Protein AF-A0A2H9MEK3-F1 (afdb_monomer)

Solvent-accessible surface area (backbone atoms only — not comparable to full-atom values): 10047 Å² total; per-residue (Å²): 112,54,37,85,66,70,74,26,97,44,92,45,76,77,47,48,49,65,56,54,52,48,36,37,76,71,59,50,30,42,83,40,35,39,54,101,48,94,55,72,46,79,42,62,62,46,59,66,55,47,40,49,56,51,48,37,62,76,56,44,46,90,82,44,76,76,56,66,80,78,45,44,64,59,45,53,51,47,50,50,54,45,50,34,47,51,52,35,48,52,49,12,59,76,68,72,34,44,62,18,39,34,80,84,64,74,40,65,19,35,20,17,42,100,83,71,46,55,53,28,38,35,44,64,42,96,46,74,73,57,72,67,58,52,49,55,51,49,63,70,39,66,91,53,63,53,48,39,35,36,38,21,69,50,76,68,94,50,90,86,45,47,58,33,28,66,69,57,47,52,51,54,55,59,62,68,78,106

Nearest PDB structures (foldseek):
  3pp8-assembly1_A-2  TM=6.101E-01  e=1.746E+00  Salmonella enterica subsp. enterica serovar Typhimurium str. LT2
  5bqf-assembly1_A  TM=6.161E-01  e=1.864E+00  Rhizobium etli CFN 42
  6oxn-assembly1_A-2  TM=5.758E-01  e=3.823E+00  Escherichia coli BL21(DE3)
  6p35-assembly1_A  TM=5.798E-01  e=4.650E+00  Escherichia coli BL21(DE3)
  7jqj-assembly1_A-2  TM=5.704E-01  e=5.655E+00  Escherichia coli BL21(DE3)

Foldseek 3Di:
DCVVVVNFVDPDPVSCVVVLVVCCVVQQWPWAAAAPDGDTDIDGNDLVVQLVVVCCVVVVVVVPDDDCVVSVVVNVVSVQLNVLQVLQVLVLVLVVFGWHAYVQVHFSTFTAHPVSATAETEAEDAEADDPVVVVVQCVSCVVHDHQAEYEYCDDDDDPRYHYHYPVNSVVSSVVSVD

Structure (mmCIF, N/CA/C/O backbone):
data_AF-A0A2H9MEK3-F1
#
_entry.id   AF-A0A2H9MEK3-F1
#
loop_
_atom_site.group_PDB
_atom_site.id
_atom_site.type_symbol
_atom_site.label_atom_id
_atom_site.label_alt_id
_atom_site.label_comp_id
_atom_site.label_asym_id
_atom_site.label_entity_id
_atom_site.label_seq_id
_atom_site.pdbx_PDB_ins_code
_atom_site.Cartn_x
_atom_site.Cartn_y
_atom_site.Cartn_z
_atom_site.occupancy
_atom_site.B_iso_or_equiv
_atom_site.auth_seq_id
_atom_site.auth_comp_id
_atom_site.auth_asym_id
_atom_site.auth_atom_id
_atom_site.pdbx_PDB_model_num
ATOM 1 N N . ILE A 1 1 ? 16.215 10.269 -24.065 1.00 68.31 1 ILE A N 1
ATOM 2 C CA . ILE A 1 1 ? 15.892 8.936 -24.655 1.00 68.31 1 ILE A CA 1
ATOM 3 C C . ILE A 1 1 ? 14.553 8.935 -25.402 1.00 68.31 1 ILE A C 1
ATOM 5 O O . ILE A 1 1 ? 14.537 8.578 -26.572 1.00 68.31 1 ILE A O 1
ATOM 9 N N . LEU A 1 2 ? 13.427 9.317 -24.784 1.00 77.56 2 LEU A N 1
ATOM 10 C CA . LEU A 1 2 ? 12.122 9.309 -25.475 1.00 77.56 2 LEU A CA 1
ATOM 11 C C . LEU A 1 2 ? 12.021 10.384 -26.568 1.00 77.56 2 LEU A C 1
ATOM 13 O O . LEU A 1 2 ? 11.589 10.089 -27.680 1.00 77.56 2 LEU A O 1
ATOM 17 N N . TYR A 1 3 ? 12.473 11.608 -26.273 1.00 80.19 3 TYR A N 1
ATOM 18 C CA . TYR A 1 3 ? 12.490 12.711 -27.239 1.00 80.19 3 TYR A CA 1
ATOM 19 C C . TYR A 1 3 ? 13.433 12.420 -28.412 1.00 80.19 3 TYR A C 1
ATOM 21 O O . TYR A 1 3 ? 13.043 12.527 -29.567 1.00 80.19 3 TYR A O 1
ATOM 29 N N . SER A 1 4 ? 14.639 11.924 -28.118 1.00 80.06 4 SER A N 1
ATOM 30 C CA . SER A 1 4 ? 15.622 11.514 -29.131 1.00 80.06 4 SER A CA 1
ATOM 31 C C . SER A 1 4 ? 15.146 10.366 -30.033 1.00 80.06 4 SER A C 1
ATOM 33 O O . SER A 1 4 ? 15.709 10.165 -31.100 1.00 80.06 4 SER A O 1
ATOM 35 N N . ARG A 1 5 ? 14.121 9.608 -29.618 1.00 83.06 5 ARG A N 1
ATOM 36 C CA . ARG A 1 5 ? 13.461 8.565 -30.423 1.00 83.06 5 ARG A CA 1
ATOM 37 C C . ARG A 1 5 ? 12.185 9.064 -31.122 1.00 83.06 5 ARG A C 1
ATOM 39 O O . ARG A 1 5 ? 11.463 8.257 -31.694 1.00 83.06 5 ARG A O 1
ATOM 46 N N . GLY A 1 6 ? 11.870 10.360 -31.043 1.00 81.00 6 GLY A N 1
ATOM 47 C CA . GLY A 1 6 ? 10.673 10.963 -31.644 1.00 81.00 6 GLY A CA 1
ATOM 48 C C . GLY A 1 6 ? 9.351 10.570 -30.975 1.00 81.00 6 GLY A C 1
ATOM 49 O O . GLY A 1 6 ? 8.287 10.841 -31.521 1.00 81.00 6 GLY A O 1
ATOM 50 N N . LEU A 1 7 ? 9.395 9.929 -29.800 1.00 80.75 7 LEU A N 1
ATOM 51 C CA . LEU A 1 7 ? 8.204 9.397 -29.124 1.00 80.75 7 LEU A CA 1
ATOM 52 C C . LEU A 1 7 ? 7.459 10.446 -28.296 1.00 80.75 7 LEU A C 1
ATOM 54 O O . LEU A 1 7 ? 6.284 10.263 -27.985 1.00 80.75 7 LEU A O 1
ATOM 58 N N . ILE A 1 8 ? 8.131 11.531 -27.914 1.00 84.50 8 ILE A N 1
ATOM 59 C CA . ILE A 1 8 ? 7.522 12.671 -27.225 1.00 84.50 8 ILE A CA 1
ATOM 60 C C . ILE A 1 8 ? 7.881 13.960 -27.968 1.00 84.50 8 ILE A C 1
ATOM 62 O O . ILE A 1 8 ? 8.991 14.069 -28.485 1.00 84.50 8 ILE A O 1
ATOM 66 N N . PRO A 1 9 ? 6.979 14.954 -28.003 1.00 78.06 9 PRO A N 1
ATOM 67 C CA . PRO A 1 9 ? 7.183 16.177 -28.779 1.00 78.06 9 PRO A CA 1
ATOM 68 C C . PRO A 1 9 ? 8.167 17.162 -28.133 1.00 78.06 9 PRO A C 1
ATOM 70 O O . PRO A 1 9 ? 8.595 18.112 -28.781 1.00 78.06 9 PRO A O 1
ATOM 73 N N . LYS A 1 10 ? 8.488 16.987 -26.844 1.00 82.81 10 LYS A N 1
ATOM 74 C CA . LYS A 1 10 ? 9.391 17.852 -26.073 1.00 82.81 10 LYS A CA 1
ATOM 75 C C . LYS A 1 10 ? 10.203 17.014 -25.100 1.00 82.81 10 LYS A C 1
ATOM 77 O O . LYS A 1 10 ? 9.652 16.091 -24.503 1.00 82.81 10 LYS A O 1
ATOM 82 N N . ASP A 1 11 ? 11.466 17.373 -24.894 1.00 82.19 11 ASP A N 1
ATOM 83 C CA . ASP A 1 11 ? 12.324 16.761 -23.874 1.00 82.19 11 ASP A CA 1
ATOM 84 C C . ASP A 1 11 ? 12.017 17.337 -22.484 1.00 82.19 11 ASP A C 1
ATOM 86 O O . ASP A 1 11 ? 12.783 18.093 -21.890 1.00 82.19 11 ASP A O 1
ATOM 90 N N . SER A 1 12 ? 10.805 17.071 -22.001 1.00 81.75 12 SER A N 1
ATOM 91 C CA . SER A 1 12 ? 10.325 17.546 -20.708 1.00 81.75 12 SER A CA 1
ATOM 92 C C . SER A 1 12 ? 9.387 16.528 -20.073 1.00 81.75 12 SER A C 1
ATOM 94 O O . SER A 1 12 ? 8.646 15.823 -20.761 1.00 81.75 12 SER A O 1
ATOM 96 N N . ALA A 1 13 ? 9.340 16.501 -18.738 1.00 76.94 13 ALA A N 1
ATOM 97 C CA . ALA A 1 13 ? 8.423 15.631 -17.996 1.00 76.94 13 ALA A CA 1
ATOM 98 C C . ALA A 1 13 ? 6.953 15.830 -18.418 1.00 76.94 13 ALA A C 1
ATOM 100 O O . ALA A 1 13 ? 6.182 14.874 -18.490 1.00 76.94 13 ALA A O 1
ATOM 101 N N . SER A 1 14 ? 6.571 17.060 -18.784 1.00 80.94 14 SER A N 1
ATOM 102 C CA . SER A 1 14 ? 5.235 17.380 -19.303 1.00 80.94 14 SER A CA 1
ATOM 103 C C . SER A 1 14 ? 4.887 16.663 -20.612 1.00 80.94 14 SER A C 1
ATOM 105 O O . SER A 1 14 ? 3.713 16.381 -20.838 1.00 80.94 14 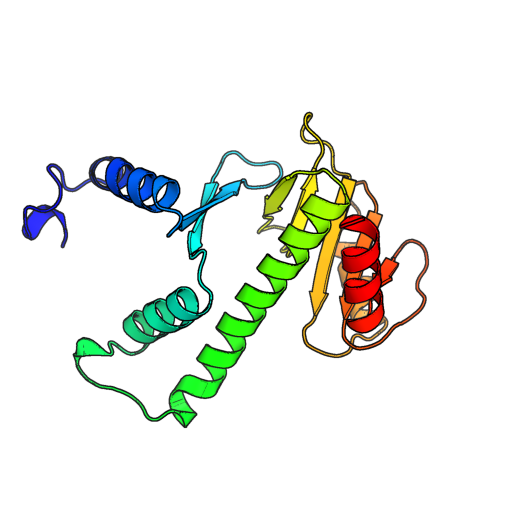SER A O 1
ATOM 107 N N . GLY A 1 15 ? 5.877 16.312 -21.439 1.00 82.00 15 GLY A N 1
ATOM 108 C CA . GLY A 1 15 ? 5.675 15.516 -22.651 1.00 82.00 15 GLY A CA 1
ATOM 109 C C . GLY A 1 15 ? 5.297 14.060 -22.365 1.00 82.00 15 GLY A C 1
ATOM 110 O O . GLY A 1 15 ? 4.666 13.422 -23.202 1.00 82.00 15 GLY A O 1
ATOM 111 N N . VAL A 1 16 ? 5.623 13.546 -21.174 1.00 85.75 16 VAL A N 1
ATOM 112 C CA . VAL A 1 16 ? 5.370 12.152 -20.767 1.00 85.75 16 VAL A CA 1
ATOM 113 C C . VAL A 1 16 ? 4.009 11.993 -20.073 1.00 85.75 16 VAL A C 1
ATOM 115 O O . VAL A 1 16 ? 3.385 10.937 -20.161 1.00 85.75 16 VAL A O 1
ATOM 118 N N . VAL A 1 17 ? 3.497 13.053 -19.435 1.00 87.88 17 VAL A N 1
ATOM 119 C CA . VAL A 1 17 ? 2.231 13.035 -18.671 1.00 87.88 17 VAL A CA 1
ATOM 120 C C . VAL A 1 17 ? 1.041 12.435 -19.444 1.00 87.88 17 VAL A C 1
ATOM 122 O O . VAL A 1 17 ? 0.320 11.630 -18.850 1.00 87.88 17 VAL A O 1
ATOM 125 N N . PRO A 1 18 ? 0.797 12.758 -20.733 1.00 89.50 18 PRO A N 1
ATOM 126 C CA . PRO A 1 18 ? -0.311 12.159 -21.480 1.00 89.50 18 PRO A CA 1
ATOM 127 C C . PRO A 1 18 ? -0.211 10.632 -21.590 1.00 89.50 18 PRO A C 1
ATOM 129 O O . PRO A 1 18 ? -1.222 9.944 -21.465 1.00 89.50 18 PRO A O 1
ATOM 132 N N . TYR A 1 19 ? 1.001 10.096 -21.753 1.00 90.88 19 TYR A N 1
ATOM 133 C CA . TYR A 1 19 ? 1.240 8.656 -21.843 1.00 90.88 19 TYR A CA 1
ATOM 134 C C . TYR A 1 19 ? 0.957 7.964 -20.514 1.00 90.88 19 TYR A C 1
ATOM 136 O O . TYR A 1 19 ? 0.247 6.964 -20.490 1.00 90.88 19 TYR A O 1
ATOM 144 N N . ILE A 1 20 ? 1.416 8.539 -19.399 1.00 92.00 20 ILE A N 1
ATOM 145 C CA . ILE A 1 20 ? 1.108 8.019 -18.059 1.00 92.00 20 ILE A CA 1
ATOM 146 C C . ILE A 1 20 ? -0.405 8.002 -17.820 1.00 92.00 20 ILE A C 1
ATOM 148 O O . ILE A 1 20 ? -0.944 6.989 -17.382 1.00 92.00 20 ILE A O 1
ATOM 152 N N . LYS A 1 21 ? -1.121 9.073 -18.188 1.00 93.25 21 LYS A N 1
ATOM 153 C CA . LYS A 1 21 ? -2.590 9.116 -18.090 1.00 93.25 21 LYS A CA 1
ATOM 154 C C . LYS A 1 21 ? -3.269 8.044 -18.939 1.00 93.25 21 LYS A C 1
ATOM 156 O O . LYS A 1 21 ? -4.263 7.472 -18.499 1.00 93.25 21 LYS A O 1
ATOM 161 N N . ASN A 1 22 ? -2.757 7.764 -20.136 1.00 95.38 22 ASN A N 1
ATOM 162 C CA . ASN A 1 22 ? -3.277 6.682 -20.972 1.00 95.38 22 ASN A CA 1
ATOM 163 C C . ASN A 1 22 ? -3.055 5.320 -20.308 1.00 95.38 22 ASN A C 1
ATOM 165 O O . ASN A 1 22 ? -3.996 4.540 -20.219 1.00 95.38 22 ASN A O 1
ATOM 169 N N . LEU A 1 23 ? -1.865 5.067 -19.756 1.00 95.50 23 LEU A N 1
ATOM 170 C CA . LEU A 1 23 ? -1.574 3.834 -19.018 1.00 95.50 23 LEU A CA 1
ATOM 171 C C . LEU A 1 23 ? -2.473 3.665 -17.783 1.00 95.50 23 LEU A C 1
ATOM 173 O O . LEU A 1 23 ? -2.901 2.548 -17.497 1.00 95.50 23 LEU A O 1
ATOM 177 N N . VAL A 1 24 ? -2.802 4.756 -17.083 1.00 96.31 24 VAL A N 1
ATOM 178 C CA . VAL A 1 24 ? -3.781 4.737 -15.983 1.00 96.31 24 VAL A CA 1
ATOM 179 C C . VAL A 1 24 ? -5.178 4.388 -16.496 1.00 96.31 24 VAL A C 1
ATOM 181 O O . VAL A 1 24 ? -5.818 3.481 -15.973 1.00 96.31 24 VAL A O 1
ATOM 184 N N . LYS A 1 25 ? -5.646 5.047 -17.564 1.00 96.25 25 LYS A N 1
ATOM 185 C CA . LYS A 1 25 ? -6.959 4.762 -18.176 1.00 96.25 25 LYS A CA 1
ATOM 186 C C . LYS A 1 25 ? -7.081 3.328 -18.694 1.00 96.25 25 LYS A C 1
ATOM 188 O O . LYS A 1 25 ? -8.165 2.762 -18.652 1.00 96.25 25 LYS A O 1
ATOM 193 N N . MET A 1 26 ? -5.983 2.757 -19.180 1.00 96.31 26 MET A N 1
ATOM 194 C CA . MET A 1 26 ? -5.913 1.370 -19.644 1.00 96.31 26 MET A CA 1
ATOM 195 C C . MET A 1 26 ? -5.855 0.351 -18.497 1.00 96.31 26 MET A C 1
ATOM 197 O O . MET A 1 26 ? -5.894 -0.846 -18.761 1.00 96.31 26 MET A O 1
ATOM 201 N N . GLY A 1 27 ? -5.726 0.792 -17.240 1.00 94.00 27 GLY A N 1
ATOM 202 C CA . GLY A 1 27 ? -5.586 -0.102 -16.088 1.00 94.00 27 GLY A CA 1
ATOM 203 C C . GLY A 1 27 ? -4.216 -0.780 -15.992 1.00 94.00 27 GLY A C 1
ATOM 204 O O . GLY A 1 27 ? -4.083 -1.805 -15.331 1.00 94.00 27 GLY A O 1
ATOM 205 N N . ILE A 1 28 ? -3.190 -0.230 -16.651 1.00 94.88 28 ILE A N 1
ATOM 206 C CA . ILE A 1 28 ? -1.802 -0.709 -16.544 1.00 94.88 28 ILE A CA 1
ATOM 207 C C . ILE A 1 28 ? -1.137 -0.090 -15.313 1.00 94.88 28 ILE A C 1
ATOM 209 O O . ILE A 1 28 ? -0.453 -0.780 -14.551 1.00 94.88 28 ILE A O 1
ATOM 213 N N . LEU A 1 29 ? -1.364 1.211 -15.117 1.00 95.94 29 LEU A N 1
ATOM 214 C CA . LEU A 1 29 ? -0.941 1.959 -13.940 1.00 95.94 29 LEU A CA 1
ATOM 215 C C . LEU A 1 29 ? -2.139 2.299 -13.051 1.00 95.94 29 LEU A C 1
ATOM 217 O O . LEU A 1 29 ? -3.256 2.476 -13.527 1.00 95.94 29 LEU A O 1
ATOM 221 N N . LYS A 1 30 ? -1.878 2.456 -11.758 1.00 94.00 30 LYS A N 1
ATOM 222 C CA . LYS A 1 30 ? -2.793 3.043 -10.780 1.00 94.00 30 LYS A CA 1
ATOM 223 C C . LYS A 1 30 ? -2.172 4.280 -10.150 1.00 94.00 30 LYS A C 1
ATOM 225 O O . LYS A 1 30 ? -0.956 4.350 -9.968 1.00 94.00 30 LYS A O 1
ATOM 230 N N . GLU A 1 31 ? -3.024 5.240 -9.818 1.00 94.56 31 GLU A N 1
ATOM 231 C CA . GLU A 1 31 ? -2.658 6.452 -9.089 1.00 94.56 31 GLU A CA 1
ATOM 232 C C . GLU A 1 31 ? -2.883 6.246 -7.591 1.00 94.56 31 GLU A C 1
ATOM 234 O O . GLU A 1 31 ? -3.992 5.940 -7.157 1.00 94.56 31 GLU A O 1
ATOM 239 N N . VAL A 1 32 ? -1.844 6.474 -6.791 1.00 92.31 32 VAL A N 1
ATOM 240 C CA . VAL A 1 32 ? -1.916 6.450 -5.328 1.00 92.31 32 VAL A CA 1
ATOM 241 C C . VAL A 1 32 ? -1.568 7.836 -4.806 1.00 92.31 32 VAL A C 1
ATOM 243 O O . VAL A 1 32 ? -0.452 8.326 -4.979 1.00 92.31 32 VAL A O 1
ATOM 246 N N . LYS A 1 33 ? -2.537 8.505 -4.181 1.00 95.38 33 LYS A N 1
ATOM 247 C CA . LYS A 1 33 ? -2.335 9.845 -3.616 1.00 95.38 33 LYS A CA 1
ATOM 248 C C . LYS A 1 33 ? -1.500 9.782 -2.342 1.00 95.38 33 LYS A C 1
ATOM 250 O O . LYS A 1 33 ? -1.635 8.849 -1.550 1.00 95.38 33 LYS A O 1
ATOM 255 N N . LEU A 1 34 ? -0.694 10.814 -2.118 1.00 95.19 34 LEU A N 1
ATOM 256 C CA . LEU A 1 34 ? 0.043 10.973 -0.868 1.00 95.19 34 LEU A CA 1
ATOM 257 C C . LEU A 1 34 ? -0.880 11.431 0.266 1.00 95.19 34 LEU A C 1
ATOM 259 O O . LEU A 1 34 ? -1.777 12.250 0.063 1.00 95.19 34 LEU A O 1
ATOM 263 N N . TYR A 1 35 ? -0.646 10.921 1.471 1.00 94.62 35 TYR A N 1
ATOM 264 C CA . TYR A 1 35 ? -1.309 11.397 2.678 1.00 94.62 35 TYR A CA 1
ATOM 265 C C . TYR A 1 35 ? -0.697 12.726 3.142 1.00 94.62 35 TYR A C 1
ATOM 267 O O . TYR A 1 35 ? 0.523 12.881 3.171 1.00 94.62 35 TYR A O 1
ATOM 275 N N . GLY A 1 36 ? -1.542 13.702 3.491 1.00 89.12 36 GLY A N 1
ATOM 276 C CA . GLY A 1 36 ? -1.122 14.988 4.071 1.00 89.12 36 GLY A CA 1
ATOM 277 C C . GLY A 1 36 ? -0.294 15.905 3.157 1.00 89.12 36 GLY A C 1
ATOM 278 O O . GLY A 1 36 ? 0.061 17.009 3.564 1.00 89.12 36 GLY A O 1
ATOM 279 N N . LYS A 1 37 ? 0.013 15.485 1.924 1.00 88.56 37 LYS A N 1
ATOM 280 C CA . LYS A 1 37 ? 0.836 16.224 0.958 1.00 88.56 37 LYS A CA 1
ATOM 281 C C . LYS A 1 37 ? 0.173 16.200 -0.417 1.00 88.56 37 LYS A C 1
ATOM 283 O O . LYS A 1 37 ? -0.523 15.253 -0.773 1.00 88.56 37 LYS A O 1
ATOM 288 N N . LYS A 1 38 ? 0.412 17.236 -1.224 1.00 88.38 38 LYS A N 1
ATOM 289 C CA . LYS A 1 38 ? 0.030 17.214 -2.642 1.00 88.38 38 LYS A CA 1
ATOM 290 C C . LYS A 1 38 ? 0.989 16.287 -3.388 1.00 88.38 38 LYS A C 1
ATOM 292 O O . LYS A 1 38 ? 2.195 16.491 -3.331 1.00 88.38 38 LYS A O 1
ATOM 297 N N . GLY A 1 39 ? 0.461 15.293 -4.092 1.00 90.19 39 GLY A N 1
ATOM 298 C CA . GLY A 1 39 ? 1.267 14.395 -4.913 1.00 90.19 39 GLY A CA 1
ATOM 299 C C . GLY A 1 39 ? 0.554 13.089 -5.231 1.00 90.19 39 GLY A C 1
ATOM 300 O O . GLY A 1 39 ? -0.388 12.692 -4.540 1.00 90.19 39 GLY A O 1
ATOM 301 N N . ILE A 1 40 ? 1.009 12.445 -6.302 1.00 92.31 40 ILE A N 1
ATOM 302 C CA . ILE A 1 40 ? 0.523 11.152 -6.779 1.00 92.31 40 ILE A CA 1
ATOM 303 C C . ILE A 1 40 ? 1.746 10.294 -7.086 1.00 92.31 40 ILE A C 1
ATOM 305 O O . ILE A 1 40 ? 2.685 10.759 -7.731 1.00 92.31 40 ILE A O 1
ATOM 309 N N . ILE A 1 41 ? 1.715 9.048 -6.631 1.00 91.56 41 ILE A N 1
ATOM 310 C CA . ILE A 1 41 ? 2.629 7.991 -7.045 1.00 91.56 41 ILE A CA 1
ATOM 311 C C . ILE A 1 41 ? 1.896 7.132 -8.069 1.00 91.56 41 ILE A C 1
ATOM 313 O O . ILE A 1 41 ? 0.716 6.826 -7.895 1.00 91.56 41 ILE A O 1
ATOM 317 N N . TYR A 1 42 ? 2.599 6.718 -9.116 1.00 92.50 42 TYR A N 1
ATOM 318 C CA . TYR A 1 42 ? 2.088 5.738 -10.067 1.00 92.50 42 TYR A CA 1
ATOM 319 C C . TYR A 1 42 ? 2.667 4.369 -9.738 1.00 92.50 42 TYR A C 1
ATOM 321 O O . TYR A 1 42 ? 3.868 4.241 -9.503 1.00 92.50 42 TYR A O 1
ATOM 329 N N . ARG A 1 43 ? 1.817 3.346 -9.726 1.00 92.00 43 ARG A N 1
ATOM 330 C CA . ARG A 1 43 ? 2.228 1.953 -9.511 1.00 92.00 43 ARG A CA 1
ATOM 331 C C . ARG A 1 43 ? 1.673 1.069 -10.607 1.00 92.00 43 ARG A C 1
ATOM 333 O O . ARG A 1 43 ? 0.613 1.367 -11.148 1.00 92.00 43 ARG A O 1
ATOM 340 N N . MET A 1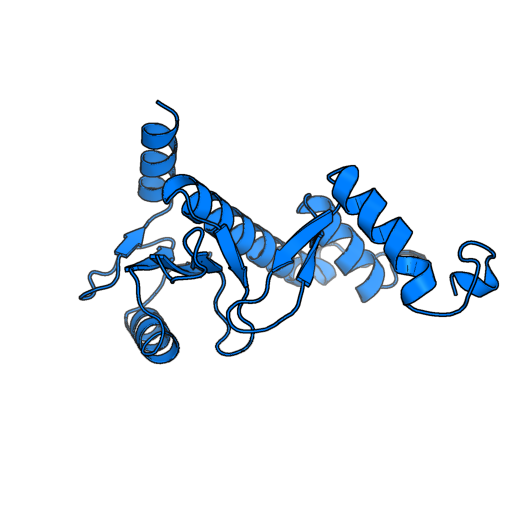 44 ? 2.363 -0.022 -10.921 1.00 94.56 44 MET A N 1
ATOM 341 C CA . MET A 1 44 ? 1.793 -1.042 -11.798 1.00 94.56 44 MET A CA 1
ATOM 342 C C . MET A 1 44 ? 0.607 -1.706 -11.100 1.00 94.56 44 MET A C 1
ATOM 344 O O . MET A 1 44 ? 0.640 -1.959 -9.896 1.00 94.56 44 MET A O 1
ATOM 348 N N . VAL A 1 45 ? -0.437 -2.006 -11.866 1.00 92.88 45 VAL A N 1
ATOM 349 C CA . VAL A 1 45 ? -1.577 -2.788 -11.370 1.00 92.88 45 VAL A CA 1
ATOM 350 C C . VAL A 1 45 ? -1.201 -4.267 -11.237 1.00 92.88 45 VAL A C 1
ATOM 352 O O . VAL A 1 45 ? -1.619 -4.930 -10.295 1.00 92.88 45 VAL A O 1
ATOM 355 N N . SER A 1 46 ? -0.375 -4.784 -12.153 1.00 93.00 46 SER A N 1
ATOM 356 C CA . SER A 1 46 ? 0.054 -6.187 -12.170 1.00 93.00 46 SER A CA 1
ATOM 357 C C . SER A 1 46 ? 1.343 -6.403 -11.364 1.00 93.00 46 SER A C 1
ATOM 359 O O . SER A 1 46 ? 2.379 -5.844 -11.740 1.00 93.00 46 SER A O 1
ATOM 361 N N . PRO A 1 47 ? 1.342 -7.282 -10.339 1.00 92.69 47 PRO A N 1
ATOM 362 C CA . PRO A 1 47 ? 2.558 -7.670 -9.622 1.00 92.69 47 PRO A CA 1
ATOM 363 C C . PRO A 1 47 ? 3.622 -8.293 -10.529 1.00 92.69 47 PRO A C 1
ATOM 365 O O . PRO A 1 47 ? 4.811 -8.051 -10.345 1.00 92.69 47 PRO A O 1
ATOM 368 N N . ILE A 1 48 ? 3.206 -9.060 -11.544 1.00 93.00 48 ILE A N 1
ATOM 369 C CA . ILE A 1 48 ? 4.130 -9.678 -12.506 1.00 93.00 48 ILE A CA 1
ATOM 370 C C . ILE A 1 48 ? 4.866 -8.592 -13.288 1.00 93.00 48 ILE A C 1
ATOM 372 O O . ILE A 1 48 ? 6.077 -8.684 -13.467 1.00 93.00 48 ILE A O 1
ATOM 376 N N . PHE A 1 49 ? 4.159 -7.540 -13.708 1.00 94.31 49 PHE A N 1
ATOM 377 C CA . PHE A 1 49 ? 4.798 -6.416 -14.381 1.00 94.31 49 PHE A CA 1
ATOM 378 C C . PHE A 1 49 ? 5.686 -5.608 -13.436 1.00 94.31 49 PHE A C 1
ATOM 380 O O . PHE A 1 49 ? 6.779 -5.233 -13.848 1.00 94.31 49 PHE A O 1
ATOM 387 N N . SER A 1 50 ? 5.282 -5.395 -12.178 1.00 94.94 50 SER A N 1
ATOM 388 C CA . SER A 1 50 ? 6.153 -4.769 -11.171 1.00 94.94 50 SER A CA 1
ATOM 389 C C . SER A 1 50 ? 7.480 -5.513 -11.043 1.00 94.94 50 SER A C 1
ATOM 391 O O . SER A 1 50 ? 8.539 -4.895 -11.099 1.00 94.94 50 SER A O 1
ATOM 393 N N . VAL A 1 51 ? 7.428 -6.843 -10.905 1.00 93.81 51 VAL A N 1
ATOM 394 C CA . VAL A 1 51 ? 8.624 -7.689 -10.806 1.00 93.81 51 VAL A CA 1
ATOM 395 C C . VAL A 1 51 ? 9.431 -7.617 -12.100 1.00 93.81 51 VAL A C 1
ATOM 397 O O . VAL A 1 51 ? 10.621 -7.323 -12.052 1.00 93.81 51 VAL A O 1
ATOM 400 N N . PHE A 1 52 ? 8.796 -7.841 -13.252 1.00 93.06 52 PHE A N 1
ATOM 401 C CA . PHE A 1 52 ? 9.475 -7.869 -14.545 1.00 93.06 52 PHE A CA 1
ATOM 402 C C . PHE A 1 52 ? 10.201 -6.558 -14.850 1.00 93.06 52 PHE A C 1
ATOM 404 O O . PHE A 1 52 ? 11.402 -6.584 -15.101 1.00 93.06 52 PHE A O 1
ATOM 411 N N . TYR A 1 53 ? 9.509 -5.417 -14.796 1.00 93.38 53 TYR A N 1
ATOM 412 C CA . TYR A 1 53 ? 10.122 -4.133 -15.134 1.00 93.38 53 TYR A CA 1
ATOM 413 C C . TYR A 1 53 ? 11.196 -3.729 -14.124 1.00 93.38 53 TYR A C 1
ATOM 415 O O . TYR A 1 53 ? 12.227 -3.206 -14.533 1.00 93.38 53 TYR A O 1
ATOM 423 N N . TYR A 1 54 ? 11.009 -4.035 -12.834 1.00 94.62 54 TYR A N 1
ATOM 424 C CA . TYR A 1 54 ? 12.047 -3.792 -11.834 1.00 94.62 54 TYR A CA 1
ATOM 425 C C . TYR A 1 54 ? 13.321 -4.599 -12.113 1.00 94.62 54 TYR A C 1
ATOM 427 O O . TYR A 1 54 ? 14.420 -4.055 -12.056 1.00 94.62 54 TYR A O 1
ATOM 435 N N . LEU A 1 55 ? 13.192 -5.897 -12.406 1.00 94.19 55 LEU A N 1
ATOM 436 C CA . LEU A 1 55 ? 14.345 -6.750 -12.701 1.00 94.19 55 LEU A CA 1
ATOM 437 C C . LEU A 1 55 ? 14.999 -6.375 -14.030 1.00 94.19 55 LEU A C 1
ATOM 439 O O . LEU A 1 55 ? 16.224 -6.353 -14.112 1.00 94.19 55 LEU A O 1
ATOM 443 N N . SER A 1 56 ? 14.186 -6.067 -15.043 1.00 93.56 56 SER A N 1
ATOM 444 C CA . SER A 1 56 ? 14.666 -5.674 -16.364 1.00 93.56 56 SER A CA 1
ATOM 445 C C . SER A 1 56 ? 15.548 -4.436 -16.294 1.00 93.56 56 SER A C 1
ATOM 447 O O . SER A 1 56 ? 16.576 -4.411 -16.961 1.00 93.56 56 SER A O 1
ATOM 449 N N . ASP A 1 57 ? 15.152 -3.450 -15.490 1.00 92.75 57 ASP A N 1
ATOM 450 C CA . ASP A 1 57 ? 15.918 -2.227 -15.248 1.00 92.75 57 ASP A CA 1
ATOM 451 C C . ASP A 1 57 ? 17.153 -2.507 -14.378 1.00 92.75 57 ASP A C 1
ATOM 453 O O . ASP A 1 57 ? 18.278 -2.235 -14.783 1.00 92.75 57 ASP A O 1
ATOM 457 N N . LYS A 1 58 ? 16.973 -3.159 -13.221 1.00 93.69 58 LYS A N 1
ATOM 458 C CA . LYS A 1 58 ? 18.057 -3.408 -12.256 1.00 93.69 58 LYS A CA 1
ATOM 459 C C . LYS A 1 58 ? 19.216 -4.242 -12.804 1.00 93.69 58 LYS A C 1
ATOM 461 O O . LYS A 1 58 ? 20.352 -4.044 -12.380 1.00 93.69 58 LYS A O 1
ATOM 466 N N . TYR A 1 59 ? 18.919 -5.231 -13.641 1.00 93.50 59 TYR A N 1
ATOM 467 C CA . TYR A 1 59 ? 19.911 -6.167 -14.175 1.00 93.50 59 TYR A CA 1
ATOM 468 C C . TYR A 1 59 ? 20.203 -5.944 -15.657 1.00 93.50 59 TYR A C 1
ATOM 470 O O . TYR A 1 59 ? 20.892 -6.770 -16.248 1.00 93.50 59 TYR A O 1
ATOM 478 N N . GLU A 1 60 ? 19.648 -4.882 -16.250 1.00 91.31 60 GLU A N 1
ATOM 479 C CA . GLU A 1 60 ? 19.766 -4.585 -17.678 1.00 91.31 60 GLU A CA 1
ATOM 480 C C . GLU A 1 60 ? 19.504 -5.840 -18.532 1.00 91.31 60 GLU A C 1
ATOM 482 O O . GLU A 1 60 ? 20.319 -6.257 -19.358 1.00 91.31 60 GLU A O 1
ATOM 487 N N . MET A 1 61 ? 18.351 -6.486 -18.301 1.00 89.44 61 MET A N 1
ATOM 488 C CA . MET A 1 61 ? 18.028 -7.808 -18.871 1.00 89.44 61 MET A CA 1
ATOM 489 C C . MET A 1 61 ? 17.985 -7.846 -20.408 1.00 89.44 61 MET A C 1
ATOM 491 O O . MET A 1 61 ? 17.846 -8.925 -20.994 1.00 89.44 61 MET A O 1
ATOM 495 N N . GLU A 1 62 ? 18.079 -6.681 -21.051 1.00 85.50 62 GLU A N 1
ATOM 496 C CA . GLU A 1 62 ? 18.303 -6.536 -22.485 1.00 85.50 62 GLU A CA 1
ATOM 497 C C . GLU A 1 62 ? 19.689 -7.041 -22.930 1.00 85.50 62 GLU A C 1
ATOM 499 O O . GLU A 1 62 ? 19.784 -7.613 -24.014 1.00 85.50 62 GLU A O 1
ATOM 504 N N . TYR A 1 63 ? 20.729 -6.917 -22.093 1.00 88.94 63 TYR A N 1
ATOM 505 C CA . TYR A 1 63 ? 22.095 -7.367 -22.401 1.00 88.94 63 TYR A CA 1
ATOM 506 C C . TYR A 1 63 ? 22.427 -8.735 -21.804 1.00 88.94 63 TYR A C 1
ATOM 508 O O . TYR A 1 63 ? 23.126 -9.529 -22.431 1.00 88.94 63 TYR A O 1
ATOM 516 N N . SER A 1 64 ? 21.950 -9.031 -20.592 1.00 86.44 64 SER A N 1
ATOM 517 C CA . SER A 1 64 ? 22.246 -10.294 -19.911 1.00 86.44 64 SER A CA 1
ATOM 518 C C . SER A 1 64 ? 21.136 -10.683 -18.946 1.00 86.44 64 SER A C 1
ATOM 520 O O . SER A 1 64 ? 20.616 -9.848 -18.216 1.00 86.44 64 SER A O 1
ATOM 522 N N . ARG A 1 65 ? 20.773 -11.969 -18.908 1.00 88.50 65 ARG A N 1
ATOM 523 C CA . ARG A 1 65 ? 19.784 -12.492 -17.956 1.00 88.50 65 ARG A CA 1
ATOM 524 C C . ARG A 1 65 ? 20.501 -13.246 -16.840 1.00 88.50 65 ARG A C 1
ATOM 526 O O . ARG A 1 65 ? 21.002 -14.342 -17.099 1.00 88.50 65 ARG A O 1
ATOM 533 N N . PRO A 1 66 ? 20.540 -12.704 -15.609 1.00 90.56 66 PRO A N 1
ATOM 534 C CA . PRO A 1 66 ? 21.092 -13.425 -14.474 1.00 90.56 66 PRO A CA 1
ATOM 535 C C . PRO A 1 66 ? 20.327 -14.724 -14.216 1.00 90.56 66 PRO A C 1
ATOM 537 O O . PRO A 1 66 ? 19.176 -14.891 -14.630 1.00 90.56 66 PRO A O 1
ATOM 540 N N . SER A 1 67 ? 20.948 -15.642 -13.478 1.00 94.00 67 SER A N 1
ATOM 541 C CA . SER A 1 67 ? 20.249 -16.835 -13.007 1.00 94.00 67 SER A CA 1
ATOM 542 C C . SER A 1 67 ? 19.112 -16.463 -12.050 1.00 94.00 67 SER A C 1
ATOM 544 O O . SER A 1 67 ? 19.126 -15.411 -11.402 1.00 94.00 67 SER A O 1
ATOM 546 N N . PHE A 1 68 ? 18.128 -17.357 -11.925 1.00 92.31 68 PHE A N 1
ATOM 547 C CA . PHE A 1 68 ? 17.014 -17.171 -10.995 1.00 92.31 68 PHE A CA 1
ATOM 548 C C . PHE A 1 68 ? 17.495 -16.889 -9.566 1.00 92.31 68 PHE A C 1
ATOM 550 O O . PHE A 1 68 ? 16.949 -16.005 -8.912 1.00 92.31 68 PHE A O 1
ATOM 557 N N . GLU A 1 69 ? 18.560 -17.552 -9.108 1.00 95.50 69 GLU A N 1
ATOM 558 C CA . GLU A 1 69 ? 19.040 -17.396 -7.731 1.00 95.50 69 GLU A CA 1
ATOM 559 C C . GLU A 1 69 ? 19.636 -16.022 -7.438 1.00 95.50 69 GLU A C 1
ATOM 561 O O . GLU A 1 69 ? 19.462 -15.513 -6.334 1.00 95.50 69 GLU A O 1
ATOM 566 N N . ILE A 1 70 ? 20.239 -15.370 -8.436 1.00 93.62 70 ILE A N 1
ATOM 567 C CA . ILE A 1 70 ? 20.696 -13.979 -8.311 1.00 93.62 70 ILE A CA 1
ATOM 568 C C . ILE A 1 70 ? 19.498 -13.026 -8.182 1.00 93.62 70 ILE A C 1
ATOM 570 O O . ILE A 1 70 ? 19.558 -12.031 -7.460 1.00 93.62 70 ILE A O 1
ATOM 574 N N . MET A 1 71 ? 18.397 -13.319 -8.880 1.00 94.75 71 MET A N 1
ATOM 575 C CA . MET A 1 71 ? 17.207 -1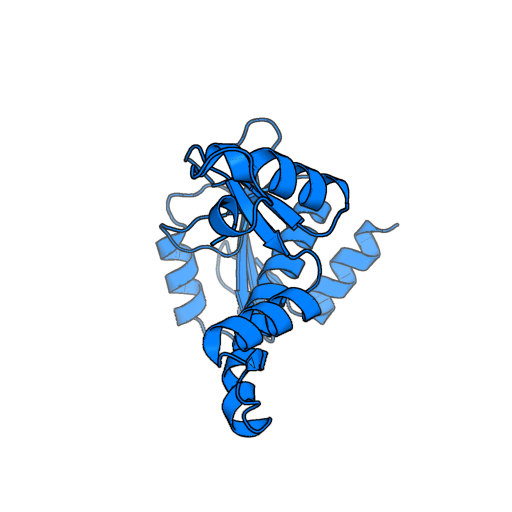2.461 -8.910 1.00 94.75 71 MET A CA 1
ATOM 576 C C . MET A 1 71 ? 16.225 -12.738 -7.769 1.00 94.75 71 MET A C 1
ATOM 578 O O . MET A 1 71 ? 15.403 -11.878 -7.449 1.00 94.75 71 MET A O 1
ATOM 582 N N . LYS A 1 72 ? 16.300 -13.918 -7.148 1.00 95.25 72 LYS A N 1
ATOM 583 C CA . LYS A 1 72 ? 15.317 -14.443 -6.194 1.00 95.25 72 LYS A CA 1
ATOM 584 C C . LYS A 1 72 ? 15.001 -13.484 -5.056 1.00 95.25 72 LYS A C 1
ATOM 586 O O . LYS A 1 72 ? 13.831 -13.267 -4.754 1.00 95.25 72 LYS A O 1
ATOM 591 N N . GLU A 1 73 ? 16.016 -12.873 -4.453 1.00 94.62 73 GLU A N 1
ATOM 592 C CA . GLU A 1 73 ? 15.812 -11.911 -3.366 1.00 94.62 73 GLU A CA 1
ATOM 593 C C . GLU A 1 73 ? 15.002 -10.692 -3.834 1.00 94.62 73 GLU A C 1
ATOM 595 O O . GLU A 1 73 ? 14.040 -10.286 -3.183 1.00 94.62 73 GLU A O 1
ATOM 600 N N . ASN A 1 74 ? 15.325 -10.147 -5.011 1.00 94.94 74 ASN A N 1
ATOM 601 C CA . ASN A 1 74 ? 14.601 -9.012 -5.579 1.00 94.94 74 ASN A CA 1
ATOM 602 C C . ASN A 1 74 ? 13.177 -9.381 -6.002 1.00 94.94 74 ASN A C 1
ATOM 604 O O . ASN A 1 74 ? 12.266 -8.586 -5.779 1.00 94.94 74 ASN A O 1
ATOM 608 N N . ILE A 1 75 ? 12.972 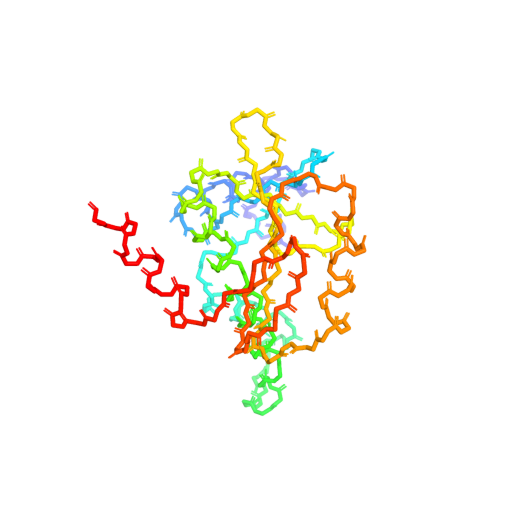-10.584 -6.544 1.00 95.12 75 ILE A N 1
ATOM 609 C CA . ILE A 1 75 ? 11.635 -11.117 -6.835 1.00 95.12 75 ILE A CA 1
ATOM 610 C C . ILE A 1 75 ? 10.800 -11.140 -5.554 1.00 95.12 75 ILE A C 1
ATOM 612 O O . ILE A 1 75 ? 9.707 -10.576 -5.522 1.00 95.12 75 ILE A O 1
ATOM 616 N N . MET A 1 76 ? 11.331 -11.740 -4.485 1.00 93.94 76 MET A N 1
ATOM 617 C CA . MET A 1 76 ? 10.633 -11.851 -3.204 1.00 93.94 76 MET A CA 1
ATOM 618 C C . MET A 1 76 ? 10.340 -10.485 -2.585 1.00 93.94 76 MET A C 1
ATOM 620 O O . MET A 1 76 ? 9.244 -10.269 -2.068 1.00 93.94 76 MET A O 1
ATOM 624 N N . ARG A 1 77 ? 11.282 -9.543 -2.681 1.00 93.94 77 ARG A N 1
ATOM 625 C CA . ARG A 1 77 ? 11.112 -8.179 -2.175 1.00 93.94 77 ARG A CA 1
ATOM 626 C C . ARG A 1 77 ? 10.002 -7.429 -2.912 1.00 93.94 77 ARG A C 1
ATOM 628 O O . ARG A 1 77 ? 9.109 -6.893 -2.266 1.00 93.94 77 ARG A O 1
ATOM 635 N N . ILE A 1 78 ? 10.017 -7.413 -4.249 1.00 94.62 78 ILE A N 1
ATOM 636 C CA . ILE A 1 78 ? 8.974 -6.735 -5.040 1.00 94.62 78 ILE A CA 1
ATOM 637 C C . ILE A 1 78 ? 7.614 -7.413 -4.857 1.00 94.62 78 ILE A C 1
ATOM 639 O O . ILE A 1 78 ? 6.598 -6.728 -4.754 1.00 94.62 78 ILE A O 1
ATOM 643 N N . HIS A 1 79 ? 7.586 -8.742 -4.762 1.00 92.38 79 HIS A N 1
ATOM 644 C CA . HIS A 1 79 ? 6.367 -9.475 -4.444 1.00 92.38 79 HIS A CA 1
ATOM 645 C C . HIS A 1 79 ? 5.796 -9.079 -3.071 1.00 92.38 79 HIS A C 1
ATOM 647 O O . HIS A 1 79 ? 4.586 -8.896 -2.965 1.00 92.38 79 HIS A O 1
ATOM 653 N N . SER A 1 80 ? 6.638 -8.896 -2.041 1.00 92.62 80 SER A N 1
ATOM 654 C CA . SER A 1 80 ? 6.189 -8.409 -0.721 1.00 92.62 80 SER A CA 1
ATOM 655 C C . SER A 1 80 ? 5.532 -7.035 -0.821 1.00 92.62 80 SER A C 1
ATOM 657 O O . SER A 1 80 ? 4.412 -6.878 -0.349 1.00 92.62 80 SER A O 1
ATOM 659 N N . LEU A 1 81 ? 6.156 -6.089 -1.531 1.00 92.19 81 LEU A N 1
ATOM 660 C CA . LEU A 1 81 ? 5.583 -4.754 -1.749 1.00 92.19 81 LEU A CA 1
ATOM 661 C C . LEU A 1 81 ? 4.229 -4.824 -2.475 1.00 92.19 81 LEU A C 1
ATOM 663 O O . LEU A 1 81 ? 3.274 -4.150 -2.103 1.00 92.19 81 LEU A O 1
ATOM 667 N N . CYS A 1 82 ? 4.110 -5.680 -3.496 1.00 94.06 82 CYS A N 1
ATOM 668 C CA . CYS A 1 82 ? 2.835 -5.875 -4.194 1.00 94.06 82 CYS A CA 1
ATOM 669 C C . CYS A 1 82 ? 1.759 -6.479 -3.277 1.00 94.06 82 CYS A C 1
ATOM 671 O O . CYS A 1 82 ? 0.579 -6.163 -3.418 1.00 94.06 82 CYS A O 1
ATOM 673 N N . TYR A 1 83 ? 2.155 -7.359 -2.356 1.00 93.12 83 TYR A N 1
ATOM 674 C CA . TYR A 1 83 ? 1.256 -7.950 -1.371 1.00 93.12 83 TYR A CA 1
ATOM 675 C C . TYR A 1 83 ? 0.788 -6.918 -0.336 1.00 93.12 83 TYR A C 1
ATOM 677 O O . TYR A 1 83 ? -0.402 -6.870 -0.030 1.00 93.12 83 TYR A O 1
ATOM 685 N N . GLU A 1 84 ? 1.698 -6.084 0.167 1.00 94.69 84 GLU A N 1
ATOM 686 C CA . GLU A 1 84 ? 1.398 -4.978 1.085 1.00 94.69 84 GLU A CA 1
ATOM 687 C C . GLU A 1 84 ? 0.369 -4.023 0.464 1.00 94.69 84 GLU A C 1
ATOM 689 O O . GLU A 1 84 ? -0.683 -3.774 1.057 1.00 94.69 84 GLU A O 1
ATOM 694 N N . ASP A 1 85 ? 0.608 -3.608 -0.783 1.00 93.56 85 ASP A N 1
ATOM 695 C CA . ASP A 1 85 ? -0.306 -2.775 -1.565 1.00 93.56 85 ASP A CA 1
ATOM 696 C C . ASP A 1 85 ? -1.689 -3.403 -1.722 1.00 93.56 85 ASP A C 1
ATOM 698 O O . ASP A 1 85 ? -2.704 -2.760 -1.453 1.00 93.56 85 ASP A O 1
ATOM 702 N N . PHE A 1 86 ? -1.733 -4.666 -2.149 1.00 94.00 86 PHE A N 1
ATOM 703 C CA . PHE A 1 86 ? -2.983 -5.391 -2.352 1.00 94.00 86 PHE A CA 1
ATOM 704 C C . PHE A 1 86 ? -3.802 -5.473 -1.059 1.00 94.00 86 PHE A C 1
ATOM 706 O O . PHE A 1 86 ? -5.006 -5.219 -1.056 1.00 94.00 86 PHE A O 1
ATOM 713 N N . VAL A 1 87 ? -3.153 -5.811 0.056 1.00 95.31 87 VAL A N 1
ATOM 714 C CA . VAL A 1 87 ? -3.822 -5.907 1.354 1.00 95.31 87 VAL A CA 1
ATOM 715 C C . VAL A 1 87 ? -4.345 -4.540 1.795 1.00 95.31 87 VAL A C 1
ATOM 717 O O . VAL A 1 87 ? -5.490 -4.453 2.239 1.00 95.31 87 VAL A O 1
ATOM 720 N N . ALA A 1 88 ? -3.557 -3.473 1.647 1.00 95.62 88 ALA A N 1
ATOM 721 C CA . ALA A 1 88 ? -3.982 -2.122 2.002 1.00 95.62 88 ALA A CA 1
ATOM 722 C C . ALA A 1 88 ? -5.188 -1.648 1.169 1.00 95.62 88 ALA A C 1
ATOM 724 O O . ALA A 1 88 ?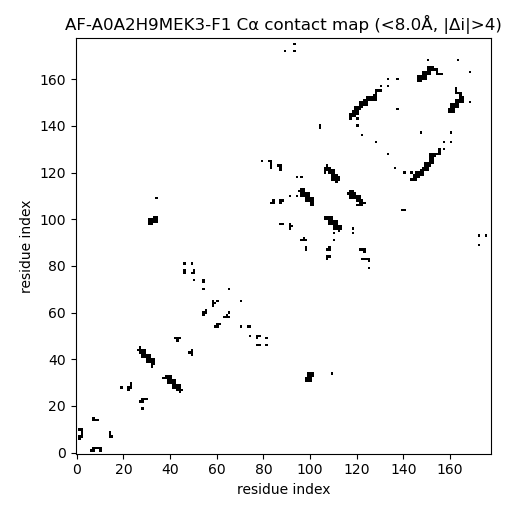 -6.116 -1.056 1.724 1.00 95.62 88 ALA A O 1
ATOM 725 N N . GLU A 1 89 ? -5.216 -1.955 -0.131 1.00 95.19 89 GLU A N 1
ATOM 726 C CA . GLU A 1 89 ? -6.346 -1.656 -1.023 1.00 95.19 89 GLU A CA 1
ATOM 727 C C . GLU A 1 89 ? -7.616 -2.393 -0.602 1.00 95.19 89 GLU A C 1
ATOM 729 O O . GLU A 1 89 ? -8.663 -1.775 -0.425 1.00 95.19 89 GLU A O 1
ATOM 734 N N . VAL A 1 90 ? -7.514 -3.694 -0.332 1.00 95.44 90 VAL A N 1
ATOM 735 C CA . VAL A 1 90 ? -8.660 -4.490 0.122 1.00 95.44 90 VAL A CA 1
ATOM 736 C C . VAL A 1 90 ? -9.201 -3.985 1.466 1.00 95.44 90 VAL A C 1
ATOM 738 O O . VAL A 1 90 ? -10.413 -3.968 1.675 1.00 95.44 90 VAL A O 1
ATOM 741 N N . ILE A 1 91 ? -8.340 -3.546 2.391 1.00 96.00 91 ILE A N 1
ATOM 742 C CA . ILE A 1 91 ? -8.803 -2.942 3.653 1.00 96.00 91 ILE A CA 1
ATOM 743 C C . ILE A 1 91 ? -9.490 -1.598 3.386 1.00 96.00 91 ILE A C 1
ATOM 745 O O . ILE A 1 91 ? -10.502 -1.309 4.028 1.00 96.00 91 ILE A O 1
ATOM 749 N N . ALA A 1 92 ? -8.987 -0.789 2.449 1.00 96.06 92 ALA A N 1
ATOM 750 C CA . ALA A 1 92 ? -9.640 0.459 2.060 1.00 96.06 92 ALA A CA 1
ATOM 751 C C . ALA A 1 92 ? -11.061 0.203 1.536 1.00 96.06 92 ALA A C 1
ATOM 753 O O . ALA A 1 92 ? -11.994 0.859 2.004 1.00 96.06 92 ALA A O 1
ATOM 754 N N . ASP A 1 93 ? -11.230 -0.805 0.677 1.00 94.81 93 ASP A N 1
ATOM 755 C CA . ASP A 1 93 ? -12.530 -1.217 0.140 1.00 94.81 93 ASP A CA 1
ATOM 756 C C . ASP A 1 93 ? -13.488 -1.688 1.246 1.00 94.81 93 ASP A C 1
ATOM 758 O O . ASP A 1 93 ? -14.625 -1.219 1.323 1.00 94.81 93 ASP A O 1
ATOM 762 N N . ILE A 1 94 ? -13.018 -2.546 2.162 1.00 94.25 94 ILE A N 1
ATOM 763 C CA . ILE A 1 94 ? -13.811 -3.028 3.311 1.00 94.25 94 ILE A CA 1
ATOM 764 C C . ILE A 1 94 ? -14.287 -1.865 4.189 1.00 94.25 94 ILE A C 1
ATOM 766 O O . ILE A 1 94 ? -15.407 -1.882 4.699 1.00 94.25 94 ILE A O 1
ATOM 770 N N . LEU A 1 95 ? -13.433 -0.862 4.400 1.00 94.75 95 LEU A N 1
ATOM 771 C CA . LEU A 1 95 ? -13.752 0.306 5.221 1.00 94.75 95 LEU A CA 1
ATOM 772 C C . LEU A 1 95 ? -14.518 1.395 4.453 1.00 94.75 95 LEU A C 1
ATOM 774 O O . LEU A 1 95 ? -14.880 2.405 5.059 1.00 94.75 95 LEU A O 1
ATOM 778 N N . GLY A 1 96 ? -14.762 1.215 3.149 1.00 95.12 96 GLY A N 1
ATOM 779 C CA . GLY A 1 96 ? -15.401 2.212 2.286 1.00 95.12 96 GLY A CA 1
ATOM 780 C C . GLY A 1 96 ? -14.610 3.522 2.179 1.00 95.12 96 GLY A C 1
ATOM 781 O O . GLY A 1 96 ? -15.201 4.589 1.992 1.00 95.12 96 GLY A O 1
ATOM 782 N N . GLY A 1 97 ? -13.291 3.455 2.371 1.00 96.50 97 GLY A N 1
ATOM 783 C CA . GLY A 1 97 ? -12.384 4.597 2.359 1.00 96.50 97 GLY A CA 1
ATOM 784 C C . GLY A 1 97 ? -11.508 4.642 1.112 1.00 96.50 97 GLY A C 1
ATOM 785 O O . GLY A 1 97 ? -11.641 3.841 0.192 1.00 96.50 97 GLY A O 1
ATOM 786 N N . TYR A 1 98 ? -10.577 5.591 1.091 1.00 96.81 98 TYR A N 1
ATOM 787 C CA . TYR A 1 98 ? -9.603 5.738 0.015 1.00 96.81 98 TYR A CA 1
ATOM 788 C C . TYR A 1 98 ? -8.193 5.530 0.549 1.00 96.81 98 TYR A C 1
ATOM 790 O O . TYR A 1 98 ? -7.814 6.133 1.553 1.00 96.81 98 TYR A O 1
ATOM 798 N N . LEU A 1 99 ? -7.398 4.730 -0.159 1.00 96.69 99 LEU A N 1
ATOM 799 C CA . LEU A 1 99 ? -5.997 4.520 0.177 1.00 96.69 99 LEU A CA 1
ATOM 800 C C . LEU A 1 99 ? -5.167 5.783 -0.100 1.00 96.69 99 LEU A C 1
ATOM 802 O O . LEU A 1 99 ? -5.281 6.425 -1.151 1.00 96.69 99 LEU A O 1
ATOM 806 N N . ARG A 1 100 ? -4.316 6.138 0.856 1.00 96.12 100 ARG A N 1
ATOM 807 C CA . ARG A 1 100 ? -3.266 7.146 0.752 1.00 96.12 100 ARG A CA 1
ATOM 808 C C . ARG A 1 100 ? -1.949 6.521 1.177 1.00 96.12 100 ARG A C 1
ATOM 810 O O . ARG A 1 100 ? -1.904 5.755 2.136 1.00 96.12 100 ARG A O 1
ATOM 817 N N . TYR A 1 101 ? -0.886 6.885 0.479 1.00 93.56 101 TYR A N 1
ATOM 818 C CA . TYR A 1 101 ? 0.458 6.427 0.796 1.00 93.56 101 TYR A CA 1
ATOM 819 C C . TYR A 1 101 ? 1.218 7.468 1.624 1.00 93.56 101 TYR A C 1
ATOM 821 O O . TYR A 1 101 ? 1.066 8.671 1.393 1.00 93.56 101 TYR A O 1
ATOM 829 N N . SER A 1 102 ? 2.056 7.023 2.561 1.00 92.50 102 SER A N 1
ATOM 830 C CA . SER A 1 102 ? 2.920 7.893 3.363 1.00 92.50 102 SER A CA 1
ATOM 831 C C . SER A 1 102 ? 4.368 7.420 3.302 1.00 92.50 102 SER A C 1
ATOM 833 O O . SER A 1 102 ? 4.658 6.266 3.592 1.00 92.50 102 SER A O 1
ATOM 835 N N . HIS A 1 103 ? 5.277 8.330 2.940 1.00 86.69 103 HIS A N 1
ATOM 836 C CA . HIS A 1 103 ? 6.725 8.089 2.983 1.00 86.69 103 HIS A CA 1
ATOM 837 C C . HIS A 1 103 ? 7.349 8.447 4.332 1.00 86.69 103 HIS A C 1
ATOM 839 O O . HIS A 1 103 ? 8.390 7.906 4.680 1.00 86.69 103 HIS A O 1
ATOM 845 N N . ASP A 1 104 ? 6.754 9.398 5.050 1.00 85.44 104 ASP A N 1
ATOM 846 C CA . ASP A 1 104 ? 7.313 9.938 6.284 1.00 85.44 104 ASP A CA 1
ATOM 847 C C . ASP A 1 104 ? 6.175 10.295 7.252 1.00 85.44 104 ASP A C 1
ATOM 849 O O . ASP A 1 104 ? 5.497 11.310 7.039 1.00 85.44 104 ASP A O 1
ATOM 853 N N . PRO A 1 105 ? 5.905 9.441 8.255 1.00 87.50 105 PRO A N 1
ATOM 854 C CA . PRO A 1 105 ? 6.510 8.117 8.464 1.00 87.50 105 PRO A CA 1
ATOM 855 C C . PRO A 1 105 ? 6.118 7.116 7.359 1.00 87.50 105 PRO A C 1
ATOM 857 O O . PRO A 1 105 ? 5.041 7.236 6.765 1.00 87.50 105 PRO A O 1
ATOM 860 N N . GLU A 1 106 ? 6.975 6.126 7.085 1.00 90.81 106 GLU A N 1
ATOM 861 C CA . GLU A 1 106 ? 6.687 5.052 6.122 1.00 90.81 106 GLU A CA 1
ATOM 862 C C . GLU A 1 106 ? 5.578 4.140 6.660 1.00 90.81 106 GLU A C 1
ATOM 864 O O . GLU A 1 106 ? 5.721 3.500 7.711 1.00 90.81 106 GLU A O 1
ATOM 869 N N . ILE A 1 107 ? 4.447 4.128 5.957 1.00 93.38 107 ILE A N 1
ATOM 870 C CA . ILE A 1 107 ? 3.252 3.364 6.313 1.00 93.38 107 ILE A CA 1
ATOM 871 C C . ILE A 1 107 ? 2.653 2.792 5.031 1.00 93.38 107 ILE A C 1
ATOM 873 O O . ILE A 1 107 ? 2.370 3.545 4.094 1.00 93.38 107 ILE A O 1
ATOM 877 N N . ASP A 1 108 ? 2.394 1.485 5.037 1.00 94.50 108 ASP A N 1
ATOM 878 C CA . ASP A 1 108 ? 1.917 0.735 3.870 1.00 94.50 108 ASP A CA 1
ATOM 879 C C . ASP A 1 108 ? 0.572 1.270 3.355 1.00 94.50 108 ASP A C 1
ATOM 881 O O . ASP A 1 108 ? 0.361 1.399 2.147 1.00 94.50 108 ASP A O 1
ATOM 885 N N . GLY A 1 109 ? -0.328 1.664 4.265 1.00 95.75 109 GLY A N 1
ATOM 886 C CA . GLY A 1 109 ? -1.561 2.347 3.889 1.00 95.75 109 GLY A CA 1
ATOM 887 C C . GLY A 1 109 ? -2.178 3.218 4.977 1.00 95.75 109 GLY A C 1
ATOM 888 O O . GLY A 1 109 ? -2.328 2.812 6.127 1.00 95.75 109 GLY A O 1
ATOM 889 N N . ILE A 1 110 ? -2.626 4.410 4.590 1.00 97.62 110 ILE A N 1
ATOM 890 C CA . ILE A 1 110 ? -3.526 5.247 5.387 1.00 97.62 110 ILE A CA 1
ATOM 891 C C . ILE A 1 110 ? -4.857 5.319 4.654 1.00 97.62 110 ILE A C 1
ATOM 893 O O . ILE A 1 110 ? -4.925 5.749 3.507 1.00 97.62 110 ILE A O 1
ATOM 897 N N . ILE A 1 111 ? -5.929 4.903 5.314 1.00 97.94 111 ILE A N 1
ATOM 898 C CA . ILE A 1 111 ? -7.271 4.882 4.737 1.00 97.94 111 ILE A CA 1
ATOM 899 C C . ILE A 1 111 ? -8.001 6.117 5.230 1.00 97.94 111 ILE A C 1
ATOM 901 O O . ILE A 1 111 ? -8.123 6.316 6.438 1.00 97.94 111 ILE A O 1
ATOM 905 N N . VAL A 1 112 ? -8.490 6.938 4.306 1.00 97.88 112 VAL A N 1
ATOM 906 C CA . VAL A 1 112 ? -9.183 8.195 4.614 1.00 97.88 112 VAL A CA 1
ATOM 907 C C . VAL A 1 112 ? -10.627 8.187 4.123 1.00 97.88 112 VAL A C 1
ATOM 909 O O . VAL A 1 112 ? -10.974 7.475 3.181 1.00 97.88 112 VAL A O 1
ATOM 912 N N . ASP A 1 113 ? -11.475 8.998 4.749 1.00 97.25 113 ASP A N 1
ATOM 913 C CA . ASP A 1 113 ? -12.831 9.260 4.270 1.00 97.25 113 ASP A CA 1
ATOM 914 C C . ASP A 1 113 ? -12.843 10.241 3.077 1.00 97.25 113 ASP A C 1
ATOM 916 O O . ASP A 1 113 ? -11.812 10.739 2.618 1.00 97.25 113 ASP A O 1
ATOM 920 N N . ARG A 1 114 ? -14.042 10.565 2.574 1.00 95.81 114 ARG A N 1
ATOM 921 C CA . ARG A 1 114 ? -14.233 11.545 1.484 1.00 95.81 114 ARG A CA 1
ATOM 922 C C . ARG A 1 114 ? -13.758 12.966 1.825 1.00 95.81 114 ARG A C 1
ATOM 924 O O . ARG A 1 114 ? -13.630 13.784 0.922 1.00 95.81 114 ARG A O 1
ATOM 931 N N . LYS A 1 115 ? -13.550 13.277 3.107 1.00 95.50 115 LYS A N 1
ATOM 932 C CA . LYS A 1 115 ? -13.073 14.569 3.621 1.00 95.50 115 LYS A CA 1
ATOM 933 C C . LYS A 1 115 ? -11.581 14.517 3.991 1.00 95.50 115 LYS A C 1
ATOM 935 O O . LYS A 1 115 ? -11.118 15.406 4.700 1.00 95.50 115 LYS A O 1
ATOM 940 N N . GLU A 1 116 ? -10.850 13.497 3.527 1.00 94.88 116 GLU A N 1
ATOM 941 C CA . GLU A 1 116 ? -9.430 13.243 3.824 1.00 94.88 116 GLU A CA 1
ATOM 942 C C . GLU A 1 116 ? -9.129 13.030 5.323 1.00 94.88 116 GLU A C 1
ATOM 944 O O . GLU A 1 116 ? -7.992 13.191 5.766 1.00 94.88 116 GLU A O 1
ATOM 949 N N . LYS A 1 117 ? -10.128 12.643 6.130 1.00 96.19 117 LYS A N 1
ATOM 950 C CA . LYS A 1 117 ? -9.915 12.299 7.542 1.00 96.19 117 LYS A CA 1
ATOM 951 C C . LYS A 1 117 ? -9.499 10.830 7.676 1.00 96.19 117 LYS A C 1
ATOM 953 O O . LYS A 1 117 ? -10.205 9.970 7.149 1.00 96.19 117 LYS A O 1
ATOM 958 N N . PRO A 1 118 ? -8.416 10.515 8.409 1.00 97.25 118 PRO A N 1
ATOM 959 C CA . PRO A 1 118 ? -8.009 9.136 8.668 1.00 97.25 118 PRO A CA 1
ATOM 960 C C . PRO A 1 118 ? -9.093 8.287 9.343 1.00 97.25 118 PRO A C 1
ATOM 962 O O . PRO A 1 118 ? -9.624 8.645 10.395 1.00 97.25 118 PRO A O 1
ATOM 965 N N . ILE A 1 119 ? -9.378 7.134 8.743 1.00 97.88 119 ILE A N 1
ATOM 966 C CA . ILE A 1 119 ? -10.239 6.064 9.260 1.00 97.88 119 ILE A CA 1
ATOM 967 C C . ILE A 1 119 ? -9.371 4.981 9.903 1.00 97.88 119 ILE A C 1
ATOM 969 O O . ILE A 1 119 ? -9.679 4.495 10.997 1.00 97.88 119 ILE A O 1
ATOM 973 N N . ALA A 1 120 ? -8.295 4.592 9.218 1.00 98.06 120 ALA A N 1
ATOM 974 C CA . ALA A 1 120 ? -7.390 3.546 9.663 1.00 98.06 120 ALA A CA 1
ATOM 975 C C . ALA A 1 120 ? -5.973 3.738 9.124 1.00 98.06 120 ALA A C 1
ATOM 977 O O . ALA A 1 120 ? -5.756 4.379 8.096 1.00 98.06 120 ALA A O 1
ATOM 978 N N . VAL A 1 121 ? -5.028 3.124 9.823 1.00 97.88 121 VAL A N 1
ATOM 979 C CA . VAL A 1 121 ? -3.624 3.019 9.451 1.00 97.88 121 VAL A CA 1
ATOM 980 C C . VAL A 1 121 ? -3.276 1.539 9.395 1.00 97.88 121 VAL A C 1
ATOM 982 O O . VAL A 1 121 ? -3.622 0.793 10.315 1.00 97.88 121 VAL A O 1
ATOM 985 N N . VAL A 1 122 ? -2.642 1.116 8.310 1.00 97.75 122 VAL A N 1
ATOM 986 C CA . VAL A 1 122 ? -2.408 -0.285 7.971 1.00 97.75 122 VAL A CA 1
ATOM 987 C C . VAL A 1 122 ? -0.911 -0.537 7.852 1.00 97.75 122 VAL A C 1
ATOM 989 O O . VAL A 1 122 ? -0.228 0.161 7.107 1.00 97.75 122 VAL A O 1
ATOM 992 N N . GLU A 1 123 ? -0.441 -1.563 8.556 1.00 97.31 123 GLU A N 1
ATOM 993 C CA . GLU A 1 123 ? 0.862 -2.198 8.342 1.00 97.31 123 GLU A CA 1
ATOM 994 C C . GLU A 1 123 ? 0.646 -3.650 7.915 1.00 97.31 123 GLU A C 1
ATOM 996 O O . GLU A 1 123 ? -0.174 -4.375 8.487 1.00 97.31 123 GLU A O 1
ATOM 1001 N N . VAL A 1 124 ? 1.417 -4.118 6.949 1.00 96.56 124 VAL A N 1
ATOM 1002 C CA . VAL A 1 124 ? 1.373 -5.476 6.438 1.00 96.56 124 VAL A CA 1
ATOM 1003 C C . VAL A 1 124 ? 2.752 -6.099 6.613 1.00 96.56 124 VAL A C 1
ATOM 1005 O O . VAL A 1 124 ? 3.785 -5.553 6.244 1.00 96.56 124 VAL A O 1
ATOM 1008 N N . LYS A 1 125 ? 2.786 -7.284 7.219 1.00 94.31 125 LYS A N 1
ATOM 1009 C CA . LYS A 1 125 ? 3.998 -8.080 7.391 1.00 94.31 125 LYS A CA 1
ATOM 1010 C C . LYS A 1 125 ? 3.778 -9.443 6.764 1.00 94.31 125 LYS A C 1
ATOM 1012 O O . LYS A 1 125 ? 2.934 -10.223 7.202 1.00 94.31 125 LYS A O 1
ATOM 1017 N N . TYR A 1 126 ? 4.593 -9.768 5.761 1.00 88.44 126 TYR A N 1
ATOM 1018 C CA . TYR A 1 126 ? 4.568 -11.083 5.112 1.00 88.44 126 TYR A CA 1
ATOM 1019 C C . TYR A 1 126 ? 4.909 -12.232 6.086 1.00 88.44 126 TYR A C 1
ATOM 1021 O O . TYR A 1 126 ? 4.549 -13.394 5.876 1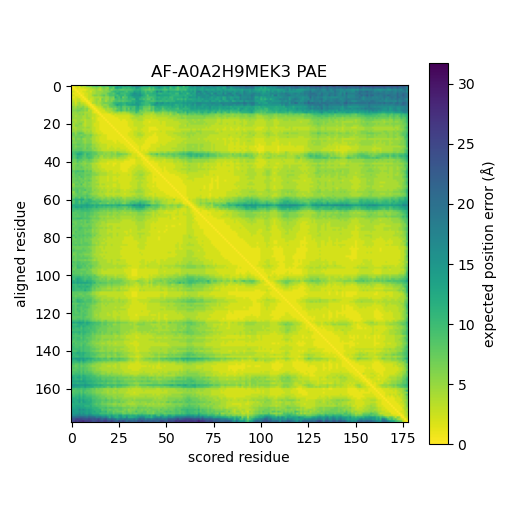.00 88.44 126 TYR A O 1
ATOM 1029 N N . GLY A 1 127 ? 5.635 -11.915 7.162 1.00 91.25 127 GLY A N 1
ATOM 1030 C CA . GLY A 1 127 ? 6.087 -12.843 8.192 1.00 91.25 127 GLY A CA 1
ATOM 1031 C C . GLY A 1 127 ? 5.245 -12.837 9.469 1.00 91.25 127 GLY A C 1
ATOM 1032 O O . GLY A 1 127 ? 4.108 -12.367 9.518 1.00 91.25 127 GLY A O 1
ATOM 1033 N N . LYS A 1 128 ? 5.833 -13.408 10.523 1.00 95.31 128 LYS A N 1
ATOM 1034 C CA . LYS A 1 128 ? 5.341 -13.242 11.892 1.00 95.31 128 LYS A CA 1
ATOM 1035 C C . LYS A 1 128 ? 5.782 -11.880 12.433 1.00 95.31 128 LYS A C 1
ATOM 1037 O O . LYS A 1 128 ? 6.801 -11.354 11.998 1.00 95.31 128 LYS A O 1
ATOM 1042 N N . ILE A 1 129 ? 5.039 -11.364 13.400 1.00 96.62 129 ILE A N 1
ATOM 1043 C CA . ILE A 1 129 ? 5.354 -10.150 14.155 1.00 96.62 129 ILE A CA 1
ATOM 1044 C C . ILE A 1 129 ? 5.597 -10.479 15.624 1.00 96.62 129 ILE A C 1
ATOM 1046 O O . ILE A 1 129 ? 5.032 -11.443 16.154 1.00 96.62 129 ILE A O 1
ATOM 1050 N N . GLY A 1 130 ? 6.416 -9.660 16.278 1.00 96.81 130 GLY A N 1
ATOM 1051 C CA . GLY A 1 130 ? 6.605 -9.611 17.724 1.00 96.81 130 GLY A CA 1
ATOM 1052 C C . GLY A 1 130 ? 5.987 -8.357 18.352 1.00 96.81 130 GLY A C 1
ATOM 1053 O O . GLY A 1 130 ? 5.537 -7.445 17.663 1.00 96.81 130 GLY A O 1
ATOM 1054 N N . ARG A 1 131 ? 6.006 -8.270 19.691 1.00 95.38 131 ARG A N 1
ATOM 1055 C CA . ARG A 1 131 ? 5.536 -7.067 20.412 1.00 95.38 131 ARG A CA 1
ATOM 1056 C C . ARG A 1 131 ? 6.316 -5.803 20.040 1.00 95.38 131 ARG A C 1
ATOM 1058 O O . ARG A 1 131 ? 5.722 -4.735 19.983 1.00 95.38 131 ARG A O 1
ATOM 1065 N N . ASN A 1 132 ? 7.615 -5.931 19.762 1.00 95.12 132 ASN A N 1
ATOM 1066 C CA . ASN A 1 132 ? 8.459 -4.807 19.352 1.00 95.12 132 ASN A CA 1
ATOM 1067 C C . ASN A 1 132 ? 8.005 -4.200 18.014 1.00 95.12 132 ASN A C 1
ATOM 1069 O O . ASN A 1 132 ? 7.988 -2.983 17.873 1.00 95.12 132 ASN A O 1
ATOM 1073 N N . ASP A 1 133 ? 7.584 -5.033 17.056 1.00 95.88 133 ASP A N 1
ATOM 1074 C CA . ASP A 1 133 ? 7.067 -4.555 15.766 1.00 95.88 133 ASP A CA 1
ATOM 1075 C C . ASP A 1 133 ? 5.773 -3.757 15.956 1.00 95.88 133 ASP A C 1
ATOM 1077 O O . ASP A 1 133 ? 5.591 -2.705 15.347 1.00 95.88 133 ASP A O 1
ATOM 1081 N N . ILE A 1 134 ? 4.901 -4.227 16.855 1.00 96.56 134 ILE A N 1
ATOM 1082 C CA . ILE A 1 134 ? 3.649 -3.540 17.187 1.00 96.56 134 ILE A 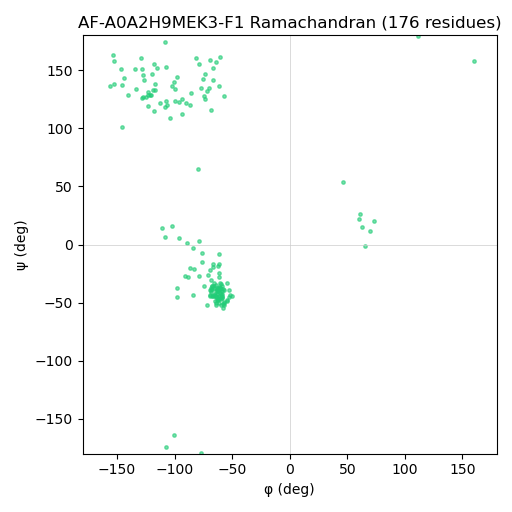CA 1
ATOM 1083 C C . ILE A 1 134 ? 3.927 -2.212 17.895 1.00 96.56 134 ILE A C 1
ATOM 1085 O O . ILE A 1 134 ? 3.317 -1.213 17.532 1.00 96.56 134 ILE A O 1
ATOM 1089 N N . SER A 1 135 ? 4.857 -2.180 18.856 1.00 95.94 135 SER A N 1
ATOM 1090 C CA . SER A 1 135 ? 5.245 -0.939 19.544 1.00 95.94 135 SER A CA 1
ATOM 1091 C C . SER A 1 135 ? 5.743 0.101 18.547 1.00 95.94 135 SER A C 1
ATOM 1093 O O . SER A 1 135 ? 5.181 1.185 18.476 1.00 95.94 135 SER A O 1
ATOM 1095 N N . LYS A 1 136 ? 6.696 -0.269 17.680 1.00 95.75 136 LYS A N 1
ATOM 1096 C CA . LYS A 1 136 ? 7.212 0.624 16.631 1.00 95.75 136 LYS A CA 1
ATOM 1097 C C . LYS A 1 136 ? 6.112 1.140 15.708 1.00 95.75 136 LYS A C 1
ATOM 1099 O O . LYS A 1 136 ? 6.151 2.295 15.295 1.00 95.75 136 LYS A O 1
ATOM 1104 N N . PHE A 1 137 ? 5.140 0.290 15.368 1.00 96.44 137 PHE A N 1
ATOM 1105 C CA . PHE A 1 137 ? 3.985 0.702 14.576 1.00 96.44 137 PHE A CA 1
ATOM 1106 C C . PHE A 1 137 ? 3.103 1.710 15.320 1.00 96.44 137 PHE A C 1
ATOM 1108 O O . PHE A 1 137 ? 2.672 2.698 14.730 1.00 96.44 137 PHE A O 1
ATOM 1115 N N . VAL A 1 138 ? 2.837 1.491 16.607 1.00 96.38 138 VAL A N 1
ATOM 1116 C CA . VAL A 1 138 ? 2.068 2.427 17.437 1.00 96.38 138 VAL A CA 1
ATOM 1117 C C . VAL A 1 138 ? 2.786 3.768 17.539 1.00 96.38 138 VAL A C 1
ATOM 1119 O O . VAL A 1 138 ? 2.157 4.787 17.263 1.00 96.38 138 VAL A O 1
ATOM 1122 N N . ASP A 1 139 ? 4.086 3.754 17.829 1.00 95.31 139 ASP A N 1
ATOM 1123 C CA . ASP A 1 139 ? 4.908 4.956 17.985 1.00 95.31 139 ASP A CA 1
ATOM 1124 C C . ASP A 1 139 ? 4.929 5.767 16.682 1.00 95.31 139 ASP A C 1
ATOM 1126 O O . ASP A 1 139 ? 4.566 6.942 16.663 1.00 95.31 139 ASP A O 1
ATOM 1130 N N . LYS A 1 140 ? 5.222 5.127 15.538 1.00 95.12 140 LYS A N 1
ATOM 1131 C CA . LYS A 1 140 ? 5.246 5.833 14.243 1.00 95.12 140 LYS A CA 1
ATOM 1132 C C . LYS A 1 140 ? 3.870 6.330 13.786 1.00 95.12 140 LYS A C 1
ATOM 1134 O O . LYS A 1 140 ? 3.789 7.160 12.890 1.00 95.12 140 LYS A O 1
ATOM 1139 N N . THR A 1 141 ? 2.780 5.824 14.362 1.00 95.50 141 THR A N 1
ATOM 1140 C CA . THR A 1 141 ? 1.405 6.221 14.016 1.00 95.50 141 THR A CA 1
ATOM 1141 C C . THR A 1 141 ? 0.717 6.999 15.133 1.00 95.50 141 THR A C 1
ATOM 1143 O O . THR A 1 141 ? -0.504 7.161 15.107 1.00 95.50 141 THR A O 1
ATOM 1146 N N . GLU A 1 142 ? 1.456 7.492 16.129 1.00 94.25 142 GLU A N 1
ATOM 1147 C CA . GLU A 1 142 ? 0.884 8.177 17.295 1.00 94.25 142 GLU A CA 1
ATOM 1148 C C . GLU A 1 142 ? 0.049 9.409 16.894 1.00 94.25 142 GLU A C 1
ATOM 1150 O O . GLU A 1 142 ? -1.044 9.626 17.417 1.00 94.25 142 GLU A O 1
ATOM 1155 N N . ASN A 1 143 ? 0.517 10.148 15.881 1.00 92.38 143 ASN A N 1
ATOM 1156 C CA . ASN A 1 143 ? -0.067 11.410 15.419 1.00 92.38 143 ASN A CA 1
ATOM 1157 C C . ASN A 1 143 ? -1.154 11.226 14.347 1.00 92.38 143 ASN A C 1
ATOM 1159 O O . ASN A 1 143 ? -1.722 12.203 13.853 1.00 92.38 143 ASN A O 1
ATOM 1163 N N . ILE A 1 144 ? -1.464 9.981 13.974 1.00 93.00 144 ILE A N 1
ATOM 1164 C CA . ILE A 1 144 ? -2.469 9.665 12.959 1.00 93.00 144 ILE A CA 1
ATOM 1165 C C . ILE A 1 144 ? -3.684 9.065 13.659 1.00 93.00 144 ILE A C 1
ATOM 1167 O O . ILE A 1 144 ? -3.614 8.025 14.312 1.00 93.00 144 ILE A O 1
ATOM 1171 N N . ARG A 1 145 ? -4.827 9.743 13.530 1.00 91.00 145 ARG A N 1
ATOM 1172 C CA . ARG A 1 145 ? -6.095 9.263 14.090 1.00 91.00 145 ARG A CA 1
ATOM 1173 C C . ARG A 1 145 ? -6.586 8.028 13.327 1.00 91.00 145 ARG A C 1
ATOM 1175 O O . ARG A 1 145 ? -6.230 7.814 12.175 1.00 91.00 145 ARG A O 1
ATOM 1182 N N . GLY A 1 146 ? -7.456 7.247 13.957 1.00 93.88 146 GLY A N 1
ATOM 1183 C CA . GLY A 1 146 ? -8.096 6.093 13.327 1.00 93.88 146 GLY A CA 1
ATOM 1184 C C . GLY A 1 146 ? -7.635 4.755 13.894 1.00 93.88 146 GLY A C 1
ATOM 1185 O O . GLY A 1 146 ? -6.840 4.680 14.830 1.00 93.88 146 GLY A O 1
ATOM 1186 N N . LYS A 1 147 ? -8.201 3.677 13.351 1.00 97.06 147 LYS A N 1
ATOM 1187 C CA . LYS A 1 147 ? -7.907 2.310 13.790 1.00 97.06 147 LYS A CA 1
ATOM 1188 C C . LYS A 1 147 ? -6.509 1.901 13.337 1.00 97.06 147 LYS A C 1
ATOM 1190 O O . LYS A 1 147 ? -6.186 2.029 12.161 1.00 97.06 147 LYS A O 1
ATOM 1195 N N . ARG A 1 148 ? -5.713 1.336 14.240 1.00 98.00 148 ARG A N 1
ATOM 1196 C CA . ARG A 1 148 ? -4.432 0.704 13.905 1.00 98.00 148 ARG A CA 1
ATOM 1197 C C . ARG A 1 148 ? -4.674 -0.748 13.523 1.00 98.00 148 ARG A C 1
ATOM 1199 O O . ARG A 1 148 ? -5.215 -1.511 14.326 1.00 98.00 148 ARG A O 1
ATOM 1206 N N . ILE A 1 149 ? -4.311 -1.120 12.303 1.00 97.75 149 ILE A N 1
ATOM 1207 C CA . ILE A 1 149 ? -4.516 -2.461 11.756 1.00 97.75 149 ILE A CA 1
ATOM 1208 C C . ILE A 1 149 ? -3.163 -3.017 11.326 1.00 97.75 149 ILE A C 1
ATOM 1210 O O . ILE A 1 149 ? -2.438 -2.372 10.578 1.00 97.75 149 ILE A O 1
ATOM 1214 N N . ILE A 1 150 ? -2.840 -4.224 11.781 1.00 97.56 150 ILE A N 1
ATOM 1215 C CA . ILE A 1 150 ? -1.675 -4.973 11.310 1.00 97.56 150 ILE A CA 1
ATOM 1216 C C . ILE A 1 150 ? -2.154 -6.271 10.672 1.00 97.56 150 ILE A C 1
ATOM 1218 O O . ILE A 1 150 ? -2.958 -6.990 11.267 1.00 97.56 150 ILE A O 1
ATOM 1222 N N . VAL A 1 151 ? -1.636 -6.607 9.495 1.00 97.06 151 VAL A N 1
ATOM 1223 C CA . VAL A 1 151 ? -1.839 -7.917 8.865 1.00 97.06 151 VAL A CA 1
ATOM 1224 C C . VAL A 1 151 ? -0.546 -8.722 8.954 1.00 97.06 151 VAL A C 1
ATOM 1226 O O . VAL A 1 151 ? 0.481 -8.282 8.450 1.00 97.06 151 VAL A O 1
ATOM 1229 N N . ALA A 1 152 ? -0.575 -9.888 9.604 1.00 96.62 152 ALA A N 1
ATOM 1230 C CA . ALA A 1 152 ? 0.617 -10.712 9.850 1.00 96.62 152 ALA A CA 1
ATOM 1231 C C . ALA A 1 152 ? 0.284 -12.203 10.011 1.00 96.62 152 ALA A C 1
ATOM 1233 O O . ALA A 1 152 ? -0.855 -12.568 10.288 1.00 96.62 152 ALA A O 1
ATOM 1234 N N . LYS A 1 153 ? 1.278 -13.099 9.900 1.00 95.56 153 LYS A N 1
ATOM 1235 C CA . LYS A 1 153 ? 1.064 -14.563 9.999 1.00 95.56 153 LYS A CA 1
ATOM 1236 C C . LYS A 1 153 ? 0.623 -15.065 11.377 1.00 95.56 153 LYS A C 1
ATOM 1238 O O . LYS A 1 153 ? 0.113 -16.176 11.481 1.00 95.56 153 LYS A O 1
ATOM 1243 N N . ASN A 1 154 ? 0.836 -14.292 12.434 1.00 96.06 154 ASN A N 1
ATOM 1244 C CA . ASN A 1 154 ? 0.426 -14.616 13.797 1.00 96.06 154 ASN A CA 1
ATOM 1245 C C . ASN A 1 154 ? -0.336 -13.448 14.418 1.00 96.06 154 ASN A C 1
ATOM 1247 O O . ASN A 1 154 ? -0.220 -12.302 13.991 1.00 96.06 154 ASN A O 1
ATOM 1251 N N . ARG A 1 155 ? -1.092 -13.757 15.470 1.00 94.44 155 ARG A N 1
ATOM 1252 C CA . ARG A 1 155 ? -1.778 -12.765 16.288 1.00 94.44 155 ARG A CA 1
ATOM 1253 C C . ARG A 1 155 ? -1.017 -12.549 17.590 1.00 94.44 155 ARG A C 1
ATOM 1255 O O . ARG A 1 155 ? -0.613 -13.511 18.236 1.00 94.44 155 ARG A O 1
ATOM 1262 N N . ILE A 1 156 ? -0.871 -11.287 17.972 1.00 94.31 156 ILE A N 1
ATOM 1263 C CA . ILE A 1 156 ? -0.442 -10.860 19.302 1.00 94.31 156 ILE A CA 1
ATOM 1264 C C . ILE A 1 156 ? -1.475 -9.843 19.766 1.00 94.31 156 ILE A C 1
ATOM 1266 O O . ILE A 1 156 ? -1.762 -8.892 19.041 1.00 94.31 156 ILE A O 1
ATOM 1270 N N . ASP A 1 157 ? -2.052 -10.053 20.944 1.00 93.00 157 ASP A N 1
ATOM 1271 C CA . ASP A 1 157 ? -2.975 -9.079 21.512 1.00 93.00 157 ASP A CA 1
ATOM 1272 C C . ASP A 1 157 ? -2.191 -7.873 22.041 1.00 93.00 157 ASP A C 1
ATOM 1274 O O . ASP A 1 157 ? -1.226 -8.006 22.800 1.00 93.00 157 ASP A O 1
ATOM 1278 N N . TYR A 1 158 ? -2.607 -6.692 21.599 1.00 93.69 158 TYR A N 1
ATOM 1279 C CA . TYR A 1 158 ? -2.024 -5.411 21.964 1.00 93.69 158 TYR A CA 1
ATOM 1280 C C . TYR A 1 158 ? -3.148 -4.378 22.018 1.00 93.69 158 TYR A C 1
ATOM 1282 O O . TYR A 1 158 ? -4.048 -4.387 21.174 1.00 93.69 158 TYR A O 1
ATOM 1290 N N . LYS A 1 159 ? -3.133 -3.514 23.034 1.00 90.69 159 LYS A N 1
ATOM 1291 C CA . LYS A 1 159 ? -4.202 -2.535 23.247 1.00 90.69 159 LYS A CA 1
ATOM 1292 C C . LYS A 1 159 ? -4.286 -1.579 22.050 1.00 90.69 159 LYS A C 1
ATOM 1294 O O . LYS A 1 159 ? -3.263 -1.122 21.556 1.00 90.69 159 LYS A O 1
ATOM 1299 N N . ASP A 1 160 ? -5.500 -1.291 21.590 1.00 90.06 160 ASP A N 1
ATOM 1300 C CA . ASP A 1 160 ? -5.778 -0.331 20.511 1.00 90.06 160 ASP A CA 1
ATOM 1301 C C . ASP A 1 160 ? -5.181 -0.691 19.131 1.00 90.06 160 ASP A C 1
ATOM 1303 O O . ASP A 1 160 ? -5.175 0.143 18.222 1.00 90.06 160 ASP A O 1
ATOM 1307 N N . VAL A 1 161 ? -4.736 -1.942 18.937 1.00 96.62 161 VAL A N 1
ATOM 1308 C CA . VAL A 1 161 ? -4.244 -2.465 17.651 1.00 96.62 161 VAL A CA 1
ATOM 1309 C C . VAL A 1 161 ? -5.020 -3.720 17.258 1.00 96.62 161 VAL A C 1
ATOM 1311 O O . VAL A 1 161 ? -5.110 -4.694 18.003 1.00 96.62 161 VAL A O 1
ATOM 1314 N N . THR A 1 162 ? -5.571 -3.722 16.046 1.00 96.50 162 THR A N 1
ATOM 1315 C CA . THR A 1 162 ? -6.241 -4.888 15.466 1.00 96.50 162 THR A CA 1
ATOM 1316 C C . THR A 1 162 ? -5.252 -5.691 14.632 1.00 96.50 162 THR A C 1
ATOM 1318 O O . THR A 1 162 ? -4.843 -5.243 13.566 1.00 96.50 162 THR A O 1
ATOM 1321 N N . VAL A 1 163 ? -4.906 -6.901 15.078 1.00 96.62 163 VAL A N 1
ATOM 1322 C CA . VAL A 1 163 ? -4.071 -7.826 14.295 1.00 96.62 163 VAL A CA 1
ATOM 1323 C C . VAL A 1 163 ? -4.949 -8.828 13.537 1.00 96.62 163 VAL A C 1
ATOM 1325 O O . VAL A 1 163 ? -5.746 -9.559 14.137 1.00 96.62 163 VAL A O 1
ATOM 1328 N N . LEU A 1 164 ? -4.803 -8.866 12.214 1.00 95.31 164 LEU A N 1
ATOM 1329 C CA . LEU A 1 164 ? -5.487 -9.784 11.307 1.00 95.31 164 LEU A CA 1
ATOM 1330 C C . LEU A 1 164 ? -4.505 -10.837 10.787 1.00 95.31 164 LEU A C 1
ATOM 1332 O O . LEU A 1 164 ? -3.491 -10.514 10.173 1.00 95.31 164 LEU A O 1
ATOM 1336 N N . THR A 1 165 ? -4.831 -12.110 11.003 1.00 94.88 165 THR A N 1
ATOM 1337 C CA . THR A 1 165 ? -4.142 -13.229 10.345 1.00 94.88 165 THR A CA 1
ATOM 1338 C C . THR A 1 165 ? -4.697 -13.453 8.938 1.00 94.88 165 THR A C 1
ATOM 1340 O O . THR A 1 165 ? -5.825 -13.027 8.683 1.00 94.88 165 THR A O 1
ATOM 1343 N N . PRO A 1 166 ? -3.982 -14.146 8.027 1.00 91.19 166 PRO A N 1
ATOM 1344 C CA . PRO A 1 166 ? -4.473 -14.407 6.672 1.00 91.19 166 PRO A CA 1
ATOM 1345 C C . PRO A 1 166 ? -5.872 -15.037 6.628 1.00 91.19 166 PRO A C 1
ATOM 1347 O O . PRO A 1 166 ? -6.725 -14.572 5.877 1.00 91.19 166 PRO A O 1
ATOM 1350 N N . ASP A 1 167 ? -6.154 -16.019 7.489 1.00 90.81 167 ASP A N 1
ATOM 1351 C CA . ASP A 1 167 ? -7.480 -16.651 7.555 1.00 90.81 167 ASP A CA 1
ATOM 1352 C C . ASP A 1 167 ? -8.561 -15.672 8.011 1.00 90.81 167 ASP A C 1
ATOM 1354 O O . ASP A 1 167 ? -9.653 -15.612 7.444 1.00 90.81 167 ASP A O 1
ATOM 1358 N N . LYS A 1 168 ? -8.257 -14.854 9.023 1.00 89.50 168 LYS A N 1
ATOM 1359 C CA . LYS A 1 168 ? -9.196 -13.848 9.519 1.00 89.50 168 LYS A CA 1
ATOM 1360 C C . LYS A 1 168 ? -9.418 -12.744 8.489 1.00 89.50 168 LYS A C 1
ATOM 1362 O O . LYS A 1 168 ? -10.549 -12.307 8.315 1.00 89.50 168 LYS A O 1
ATOM 1367 N N . PHE A 1 169 ? -8.364 -12.325 7.795 1.00 89.38 169 PHE A N 1
ATOM 1368 C CA . PHE A 1 169 ? -8.428 -11.367 6.699 1.00 89.38 169 PHE A CA 1
ATOM 1369 C C . PHE A 1 169 ? -9.319 -11.891 5.569 1.00 89.38 169 PHE A C 1
ATOM 1371 O O . PHE A 1 169 ? -10.299 -11.237 5.216 1.00 89.38 169 PHE A O 1
ATOM 1378 N N . LYS A 1 170 ? -9.072 -13.120 5.099 1.00 89.69 170 LYS A N 1
ATOM 1379 C CA . LYS A 1 170 ? -9.909 -13.807 4.107 1.00 89.69 170 LYS A CA 1
ATOM 1380 C C . LYS A 1 170 ? -11.373 -13.872 4.546 1.00 89.69 170 LYS A C 1
ATOM 1382 O O . LYS A 1 170 ? -12.257 -13.526 3.769 1.00 89.69 170 LYS A O 1
ATOM 1387 N N . ASN A 1 171 ? -11.644 -14.267 5.789 1.00 89.69 171 ASN A N 1
ATOM 1388 C CA . ASN A 1 171 ? -13.010 -14.350 6.310 1.00 89.69 171 ASN A CA 1
ATOM 1389 C C . ASN A 1 171 ? -13.711 -12.983 6.351 1.00 89.69 171 ASN A C 1
ATOM 1391 O O . ASN A 1 171 ? -14.895 -12.904 6.030 1.00 89.69 171 ASN A O 1
ATOM 1395 N N . THR A 1 172 ? -12.996 -11.910 6.704 1.00 86.88 172 THR A N 1
ATOM 1396 C CA . THR A 1 172 ? -13.528 -10.538 6.648 1.00 86.88 172 THR A CA 1
ATOM 1397 C C . THR A 1 172 ? -13.908 -10.156 5.218 1.00 86.88 172 THR A C 1
ATOM 1399 O O . THR A 1 172 ? -15.013 -9.671 4.998 1.00 86.88 172 THR A O 1
ATOM 1402 N N . VAL A 1 173 ? -13.037 -10.439 4.242 1.00 84.94 173 VAL A N 1
ATOM 1403 C CA . VAL A 1 173 ? -13.300 -10.169 2.817 1.00 84.94 173 VAL A CA 1
ATOM 1404 C C . VAL A 1 173 ? -14.528 -10.937 2.323 1.00 84.94 173 VAL A C 1
ATOM 1406 O O . VAL A 1 173 ? -15.381 -10.367 1.65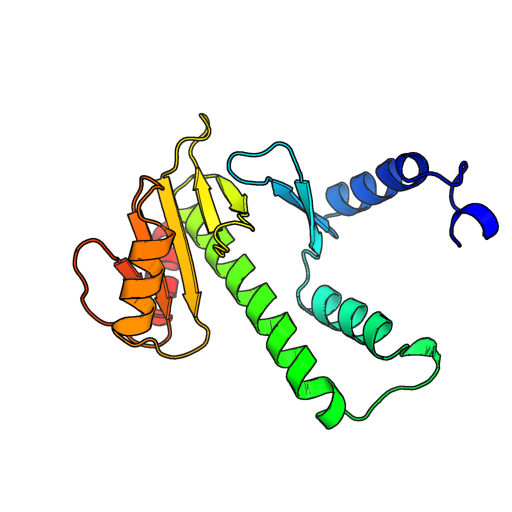0 1.00 84.94 173 VAL A O 1
ATOM 1409 N N . MET A 1 174 ? -14.648 -12.221 2.669 1.00 83.38 174 MET A N 1
ATOM 1410 C CA . 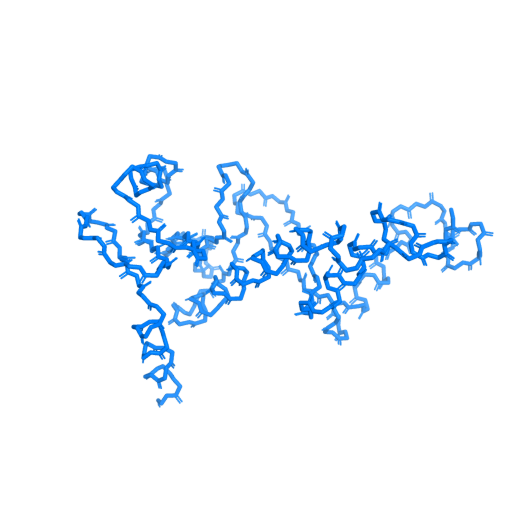MET A 1 174 ? -15.767 -13.059 2.219 1.00 83.38 174 MET A CA 1
ATOM 1411 C C . MET A 1 174 ? -17.111 -12.604 2.792 1.00 83.38 174 MET A C 1
ATOM 1413 O O . MET A 1 174 ? -18.112 -12.671 2.091 1.00 83.38 174 MET A O 1
ATOM 1417 N N . ARG A 1 175 ? -17.140 -12.114 4.038 1.00 81.81 175 ARG A N 1
ATOM 1418 C CA . ARG A 1 175 ? -18.358 -11.552 4.647 1.00 81.81 175 ARG A CA 1
ATOM 1419 C C . ARG A 1 175 ? -18.761 -10.207 4.055 1.00 81.81 175 ARG A C 1
ATOM 1421 O O . ARG A 1 175 ? -19.926 -9.864 4.131 1.00 81.81 175 ARG A O 1
ATOM 1428 N N . TRP A 1 176 ? -17.807 -9.450 3.520 1.00 74.00 176 TRP A N 1
ATOM 1429 C CA . TRP A 1 176 ? -18.062 -8.152 2.895 1.00 74.00 176 TRP A CA 1
ATOM 1430 C C . TRP A 1 176 ? -18.625 -8.272 1.472 1.00 74.00 176 TRP A C 1
ATOM 1432 O O . TRP A 1 176 ? -19.338 -7.386 1.018 1.00 74.00 176 TRP A O 1
ATOM 1442 N N . LYS A 1 177 ? -18.317 -9.364 0.761 1.00 59.69 177 LYS A N 1
ATOM 1443 C CA . LYS A 1 177 ? -18.828 -9.619 -0.597 1.00 59.69 177 LYS A CA 1
ATOM 1444 C C . LYS A 1 177 ? -20.272 -10.155 -0.645 1.00 59.69 177 LYS A C 1
ATOM 1446 O O . LYS A 1 177 ? -20.735 -10.473 -1.739 1.00 59.69 177 LYS A O 1
ATOM 1451 N N . ILE A 1 178 ? -20.943 -10.286 0.503 1.00 45.38 178 ILE A N 1
ATOM 1452 C CA . ILE A 1 178 ? -22.345 -10.719 0.658 1.00 45.38 178 ILE A CA 1
ATOM 1453 C C . ILE A 1 178 ? -23.142 -9.525 1.175 1.00 45.38 178 ILE A C 1
ATOM 1455 O O . ILE A 1 178 ? -24.241 -9.287 0.632 1.00 45.38 178 ILE A O 1
#

Secondary structure (DSSP, 8-state):
-TGGGTSSSSSSHHHHHHHHHHHHHTTSEEEEEESSSS-EEEEES-HHHHHHHHHHHHTTTTT----HHHHHHHHHHHHHHHHHHHHHHHHHHHTT-EEEEEETTEEEEEEE-TTS-EEEEEEE-SS---HHHHHHHHHHTTTS-SEEEEE-SS---BTTEEEE-HHHHHHHHHHHT-

Radius of gyration: 18.83 Å; Cα contacts (8 Å, |Δi|>4): 247; chains: 1; bounding box: 45×35×55 Å

pLDDT: mean 91.89, std 6.68, range [45.38, 98.06]

Sequence (178 aa):
ILYSRGLIPKDSASGVVPYIKNLVKMGILKEVKLYGKKGIIYRMVSPIFSVFYYLSDKYEMEYSRPSFEIMKENIMRIHSLCYEDFVAEVIADILGGYLRYSHDPEIDGIIVDRKEKPIAVVEVKYGKIGRNDISKFVDKTENIRGKRIIVAKNRIDYKDVTVLTPDKFKNTVMRWKI

Mean predicted aligned error: 5.17 Å